Protein AF-0000000069370812 (afdb_homodimer)

Solvent-accessible surface area (backbone atoms only — not comparable to full-atom values): 19813 Å² total; per-residue (Å²): 123,64,62,81,39,80,67,45,50,62,90,50,52,68,53,47,52,48,52,46,48,51,20,46,75,29,72,32,73,58,60,66,40,64,74,45,66,86,50,57,58,71,59,48,51,51,53,49,44,54,49,68,69,33,83,85,53,54,67,44,46,44,49,15,50,50,52,36,48,36,50,45,28,32,19,46,34,42,51,48,49,56,53,47,51,53,51,48,51,54,44,51,51,49,36,51,53,37,50,52,51,34,50,52,45,51,51,52,41,52,52,49,50,54,49,44,54,51,48,52,51,50,41,52,51,50,49,51,52,32,53,52,35,51,50,50,34,54,54,43,53,51,51,34,54,52,46,55,53,57,50,65,74,45,59,64,49,69,74,74,72,72,53,80,71,68,63,62,70,72,59,72,79,67,76,77,77,74,77,75,128,121,64,63,83,39,81,66,44,49,62,89,49,50,68,54,46,52,50,52,44,48,52,20,45,75,30,74,33,73,58,61,67,39,63,75,44,65,86,51,58,60,70,59,47,50,51,53,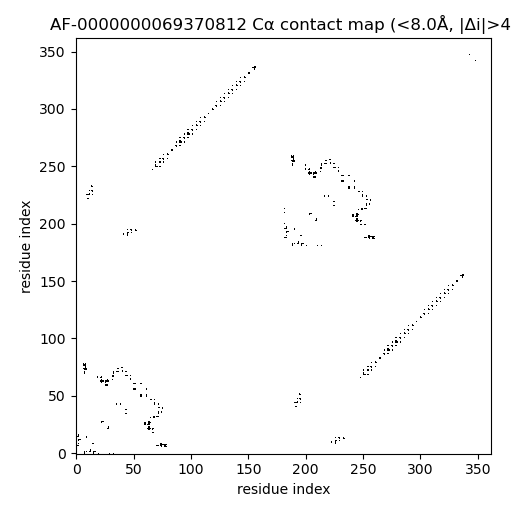48,43,54,49,67,69,35,83,84,53,53,66,45,46,44,48,14,50,49,53,35,47,35,50,45,28,32,20,47,35,41,50,48,50,55,53,48,52,53,50,50,51,53,44,52,50,50,36,51,53,37,50,52,50,35,50,52,46,50,51,51,41,51,54,52,49,52,50,46,54,53,49,52,51,50,42,51,52,50,51,51,51,31,53,52,34,50,50,52,34,54,53,42,53,51,51,35,55,50,47,56,52,57,50,65,74,43,57,65,50,70,75,71,74,71,55,83,71,66,67,62,72,71,61,74,78,69,76,77,85,66,66,88,124

Radius of gyration: 57.83 Å; Cα contacts (8 Å, |Δi|>4): 310; chains: 2; bounding box: 38×178×125 Å

Sequence (362 aa):
MNSGDPRSGFSHSEVVEFINEEVLSNGGGPDFYVAYSSKPWSLVEDRLRAILSDPRVPRTIKRACTWSALALSVRALSRQRVLHARRVRRLQEQVAQREAATWALAFELQRLLEEREEMLLQLGQTQDDLQKSLHEREVLRGQLLQAKRSAQFNPPSEEVDCGPRAQQQCATAWPQHAEEQMNSGDPRSGFSHSEVVEFINEEVLSNGGGPDFYVAYSSKPWSLVEDRLRAILSDPRVPRTIKRACTWSALALSVRALSRQRVLHARRVRRLQEQVAQREAATWALAFELQRLLEEREEMLLQLGQTQDDLQKSLHEREVLRGQLLQAKRSAQFNPPSEEVDCGPRAQQQCATAWPQHAEEQ

pLDDT: mean 86.88, std 20.98, range [22.64, 98.75]

Nearest PDB structures (foldseek):
  2efl-assembly1_A-2  TM=4.230E-01  e=9.831E+00  Homo sapiens
  2efl-assembly1_A-2  TM=4.228E-01  e=9.587E+00  Homo sapiens

InterPro domains:
  IPR028193 Testis-expressed protein 13 A-D, N-terminal [PF15186] (4-148)

Organism: Loxodonta africana (NCBI:txid9785)

Secondary structure (DSSP, 8-state):
--TT-GGG--S-HHHHHHHHHHHHHTT--SHHHHHHTTS-HHHHHHHHHHHHH-TTS-HHHHHHHHHHHHHHHHHHHHHHHHHHHHHHHHHHHHHHHHHHHHHHHHHHHHHHHHHHHHHHHHHHHHHHHHHHHHHHHHHHHHHHHHHHHHHHHS---------GGGGGS------------/--TT-GGG--S-HHHHHHHHHHHHHTT--SHHHHHTTTS-HHHHHHHHHHHHH-TTS-HHHHHHHHHHHHHHHHHHHHHHHHHHHHHHHHHHHHHHHHHHHHHHHHHHHHHHHHHHHHHHHHHHHHHH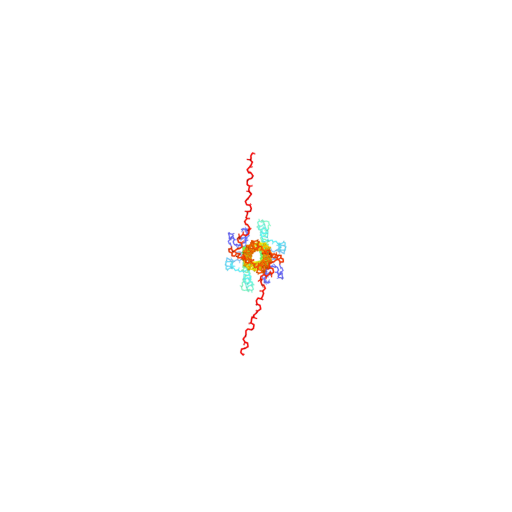HHHHHHHHHHHHHHHHHHHHHHHHHS---------GGGGGTT-----------

Foldseek 3Di:
DDLPDPLLLDPDSVVVVVLQVLLVVLVHDCVLLVVCLPPALVVLVVVLVVQVPDPVHDVSNNRNSVSSSVSSVSSNVSVVVVVVVVVVVVVVVVVVVVVVVVVVVVVVVVVVVVVVVVVVVVVVVVVVVVVVVVVVVVVVVVVVVVVVVVCVVCDPDPPPPPDPPVVPPVPPPPPPPPPDD/DDLPDPLLLDPDSVVVVVLQVLLVVLVHDCVLLVVCLPPALVVLVVVLVVQVPDPVHDVSNNRNSVSSSVSSVSSNVSVVVVVVVVVVVVVVVVVVVVVVVVVVVVVVVVVVVVVVVVVVVVVVVVVVVVVVVVVVVVVVVVVVVVVVVVQVVCPPPPPPPPDPPVVPPVPDPDPPPPDDD

Structure (mmCIF, N/CA/C/O backbone):
data_AF-0000000069370812-model_v1
#
loop_
_entity.id
_entity.type
_entity.pdbx_description
1 polymer 'Testis-expressed protein 13 A-D N-terminal domain-containing protein'
#
loop_
_atom_site.group_PDB
_atom_site.id
_atom_site.type_symbol
_atom_site.label_atom_id
_atom_site.label_alt_id
_atom_site.label_comp_id
_atom_site.label_asym_id
_atom_site.label_entity_id
_atom_site.label_seq_id
_atom_site.pdbx_PDB_ins_code
_atom_site.Cartn_x
_atom_site.Cartn_y
_atom_site.Cartn_z
_atom_site.occupancy
_atom_site.B_iso_or_equiv
_atom_site.auth_seq_id
_atom_site.auth_comp_id
_atom_site.auth_asym_id
_atom_site.auth_atom_id
_atom_site.pdbx_PDB_model_num
ATOM 1 N N . MET A 1 1 ? 14.43 -27.688 -16.297 1 90.12 1 MET A N 1
ATOM 2 C CA . MET A 1 1 ? 14.477 -26.781 -15.148 1 90.12 1 MET A CA 1
ATOM 3 C C . MET A 1 1 ? 15.656 -27.109 -14.242 1 90.12 1 MET A C 1
ATOM 5 O O . MET A 1 1 ? 16.031 -28.266 -14.102 1 90.12 1 MET A O 1
ATOM 9 N N . ASN A 1 2 ? 16.219 -26.094 -13.891 1 87.06 2 ASN A N 1
ATOM 10 C CA . ASN A 1 2 ? 17.266 -26.234 -12.883 1 87.06 2 ASN A CA 1
ATOM 11 C C . ASN A 1 2 ? 16.672 -26.266 -11.469 1 87.06 2 ASN A C 1
ATOM 13 O O . ASN A 1 2 ? 16.062 -25.281 -11.031 1 87.06 2 ASN A O 1
ATOM 17 N N . SER A 1 3 ? 16.875 -27.375 -10.797 1 85.06 3 SER A N 1
ATOM 18 C CA . SER A 1 3 ? 16.312 -27.547 -9.469 1 85.06 3 SER A CA 1
ATOM 19 C C . SER A 1 3 ? 16.906 -26.547 -8.477 1 85.06 3 SER A C 1
ATOM 21 O O . SER A 1 3 ? 16.281 -26.234 -7.461 1 85.06 3 SER A O 1
ATOM 23 N N . GLY A 1 4 ? 18.016 -26.016 -8.766 1 85.06 4 GLY A N 1
ATOM 24 C CA . GLY A 1 4 ? 18.672 -25.078 -7.855 1 85.06 4 GLY A CA 1
ATOM 25 C C . GLY A 1 4 ? 18.297 -23.641 -8.117 1 85.06 4 GLY A C 1
ATOM 26 O O . GLY A 1 4 ? 18.766 -22.734 -7.418 1 85.06 4 GLY A O 1
ATOM 27 N N . ASP A 1 5 ? 17.469 -23.391 -9.008 1 90.88 5 ASP A N 1
ATOM 28 C CA . ASP A 1 5 ? 17.078 -22.016 -9.328 1 90.88 5 ASP A CA 1
ATOM 29 C C . ASP A 1 5 ? 16.062 -21.484 -8.32 1 90.88 5 ASP A C 1
ATOM 31 O O . ASP A 1 5 ? 14.914 -21.953 -8.281 1 90.88 5 ASP A O 1
ATOM 35 N N . PRO A 1 6 ? 16.469 -20.578 -7.547 1 89.25 6 PRO A N 1
ATOM 36 C CA . PRO A 1 6 ? 15.539 -20.031 -6.547 1 89.25 6 PRO A CA 1
ATOM 37 C C . PRO A 1 6 ? 14.328 -19.359 -7.176 1 89.25 6 PRO A C 1
ATOM 39 O O . PRO A 1 6 ? 13.297 -19.188 -6.516 1 89.25 6 PRO A O 1
ATOM 42 N N . ARG A 1 7 ? 14.398 -19.031 -8.406 1 93.81 7 ARG A N 1
ATOM 43 C CA . ARG A 1 7 ? 13.32 -18.328 -9.086 1 93.81 7 ARG A CA 1
ATOM 44 C C . ARG A 1 7 ? 12.266 -19.297 -9.609 1 93.81 7 ARG A C 1
ATOM 46 O O . ARG A 1 7 ? 11.203 -18.891 -10.07 1 93.81 7 ARG A O 1
ATOM 53 N N . SER A 1 8 ? 12.516 -20.625 -9.578 1 94.81 8 SER A N 1
ATOM 54 C CA . SER A 1 8 ? 11.594 -21.609 -10.133 1 94.81 8 SER A CA 1
ATOM 55 C C . SER A 1 8 ? 10.289 -21.641 -9.344 1 94.81 8 SER A C 1
ATOM 57 O O . SER A 1 8 ? 9.234 -21.969 -9.891 1 94.81 8 SER A O 1
ATOM 59 N N . GLY A 1 9 ? 10.414 -21.359 -8.086 1 96.12 9 GLY A N 1
ATOM 60 C CA . GLY A 1 9 ? 9.242 -21.391 -7.227 1 96.12 9 GLY A CA 1
ATOM 61 C C . GLY A 1 9 ? 9.055 -22.703 -6.512 1 96.12 9 GLY A C 1
ATOM 62 O O . GLY A 1 9 ? 8.211 -22.828 -5.617 1 96.12 9 GLY A O 1
ATOM 63 N N . PHE A 1 10 ? 9.844 -23.641 -6.949 1 97.56 10 PHE A N 1
ATOM 64 C CA . PHE A 1 10 ? 9.781 -24.938 -6.309 1 97.56 10 PHE A CA 1
ATOM 65 C C . PHE A 1 10 ? 10.711 -25 -5.105 1 97.56 10 PHE A C 1
ATOM 67 O O . PHE A 1 10 ? 11.828 -24.469 -5.152 1 97.56 10 PHE A O 1
ATOM 74 N N . SER A 1 11 ? 10.266 -25.641 -4.062 1 96.31 11 SER A N 1
ATOM 75 C CA . SER A 1 11 ? 11.078 -25.812 -2.865 1 96.31 11 SER A CA 1
ATOM 76 C C . SER A 1 11 ? 11.734 -27.188 -2.836 1 96.31 11 SER A C 1
ATOM 78 O O . SER A 1 11 ? 12.758 -27.375 -2.17 1 96.31 11 SER A O 1
ATOM 80 N N . HIS A 1 12 ? 11.172 -28.094 -3.572 1 96.5 12 HIS A N 1
ATOM 81 C CA . HIS A 1 12 ? 11.633 -29.484 -3.51 1 96.5 12 HIS A CA 1
ATOM 82 C C . HIS A 1 12 ? 12.242 -29.922 -4.836 1 96.5 12 HIS A C 1
ATOM 84 O O . HIS A 1 12 ? 11.555 -29.953 -5.859 1 96.5 12 HIS A O 1
ATOM 90 N N . SER A 1 13 ? 13.438 -30.391 -4.711 1 95.56 13 SER A N 1
ATOM 91 C CA . SER A 1 13 ? 14.148 -30.797 -5.918 1 95.56 13 SER A CA 1
ATOM 92 C C . SER A 1 13 ? 13.523 -32.062 -6.531 1 95.56 13 SER A C 1
ATOM 94 O O . SER A 1 13 ? 13.547 -32.219 -7.75 1 95.56 13 SER A O 1
ATOM 96 N N . GLU A 1 14 ? 12.953 -32.875 -5.68 1 95.88 14 GLU A N 1
ATOM 97 C CA . GLU A 1 14 ? 12.328 -34.094 -6.152 1 95.88 14 GLU A CA 1
ATOM 98 C C . GLU A 1 14 ? 11.195 -33.781 -7.137 1 95.88 14 GLU A C 1
ATOM 100 O O . GLU A 1 14 ? 11.023 -34.5 -8.125 1 95.88 14 GLU A O 1
ATOM 105 N N . VAL A 1 15 ? 10.5 -32.75 -6.855 1 97.94 15 VAL A N 1
ATOM 106 C CA . VAL A 1 15 ? 9.383 -32.375 -7.715 1 97.94 15 VAL A CA 1
ATOM 107 C C . VAL A 1 15 ? 9.914 -31.906 -9.07 1 97.94 15 VAL A C 1
ATOM 109 O O . VAL A 1 15 ? 9.414 -32.312 -10.117 1 97.94 15 VAL A O 1
ATOM 112 N N . VAL A 1 16 ? 10.93 -31.125 -9.031 1 98 16 VAL A N 1
ATOM 113 C CA . VAL A 1 16 ? 11.539 -30.578 -10.242 1 98 16 VAL A CA 1
ATOM 114 C C . VAL A 1 16 ? 12.109 -31.719 -11.078 1 98 16 VAL A C 1
ATOM 116 O O . VAL A 1 16 ? 11.914 -31.766 -12.297 1 98 16 VAL A O 1
ATOM 119 N N . GLU A 1 17 ? 12.789 -32.625 -10.438 1 97.25 17 GLU A N 1
ATOM 120 C CA . GLU A 1 17 ? 13.383 -33.75 -11.125 1 97.25 17 GLU A CA 1
ATOM 121 C C . GLU A 1 17 ? 12.312 -34.625 -11.797 1 97.25 17 GLU A C 1
ATOM 123 O O . GLU A 1 17 ? 12.484 -35.031 -12.938 1 97.25 17 GLU A O 1
ATOM 128 N N . PHE A 1 18 ? 11.273 -34.812 -11.172 1 98.25 18 PHE A N 1
ATOM 129 C CA . PHE A 1 18 ? 10.188 -35.625 -11.727 1 98.25 18 PHE A CA 1
ATOM 130 C C . PHE A 1 18 ? 9.617 -34.969 -12.984 1 98.25 18 PHE A C 1
ATOM 132 O O . PHE A 1 18 ? 9.422 -35.625 -14 1 98.25 18 PHE A O 1
ATOM 139 N N . ILE A 1 19 ? 9.305 -33.656 -12.859 1 98.25 19 ILE A N 1
ATOM 140 C CA . ILE A 1 19 ? 8.75 -32.938 -13.984 1 98.25 19 ILE A CA 1
ATOM 141 C C . ILE A 1 19 ? 9.719 -32.969 -15.164 1 98.25 19 ILE A C 1
ATOM 143 O O . ILE A 1 19 ? 9.305 -33.219 -16.297 1 98.25 19 ILE A O 1
ATOM 147 N N . ASN A 1 20 ? 10.992 -32.812 -14.852 1 98.12 20 ASN A N 1
ATOM 148 C CA . ASN A 1 20 ? 12 -32.875 -15.906 1 98.12 20 ASN A CA 1
ATOM 149 C C . ASN A 1 20 ? 12.023 -34.25 -16.594 1 98.12 20 ASN A C 1
ATOM 151 O O . ASN A 1 20 ? 12.164 -34.312 -17.812 1 98.12 20 ASN A O 1
ATOM 155 N N . GLU A 1 21 ? 11.922 -35.219 -15.773 1 97.88 21 GLU A N 1
ATOM 156 C CA . GLU A 1 21 ? 11.891 -36.562 -16.312 1 97.88 21 GLU A CA 1
ATOM 157 C C . GLU A 1 21 ? 10.688 -36.75 -17.25 1 97.88 21 GLU A C 1
ATOM 159 O O . GLU A 1 21 ? 10.805 -37.375 -18.312 1 97.88 21 GLU A O 1
ATOM 164 N N . GLU A 1 22 ? 9.578 -36.25 -16.812 1 97.81 22 GLU A N 1
ATOM 165 C CA . GLU A 1 22 ? 8.367 -36.375 -17.609 1 97.81 22 GLU A CA 1
ATOM 166 C C . GLU A 1 22 ? 8.492 -35.625 -18.922 1 97.81 22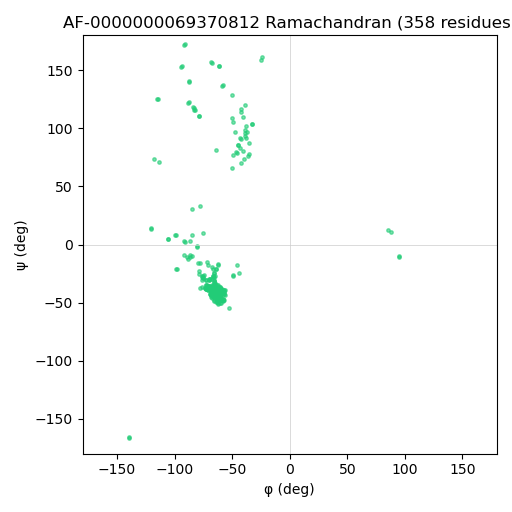 GLU A C 1
ATOM 168 O O . GLU A 1 22 ? 8.047 -36.094 -19.969 1 97.81 22 GLU A O 1
ATOM 173 N N . VAL A 1 23 ? 9.078 -34.469 -18.891 1 98.06 23 VAL A N 1
ATOM 174 C CA . VAL A 1 23 ? 9.305 -33.688 -20.094 1 98.06 23 VAL A CA 1
ATOM 175 C C . VAL A 1 23 ? 10.195 -34.469 -21.062 1 98.06 23 VAL A C 1
ATOM 177 O O . VAL A 1 23 ? 9.867 -34.625 -22.234 1 98.06 23 VAL A O 1
ATOM 180 N N . LEU A 1 24 ? 11.242 -35.031 -20.516 1 97.31 24 LEU A N 1
ATOM 181 C CA . LEU A 1 24 ? 12.211 -35.781 -21.344 1 97.31 24 LEU A CA 1
ATOM 182 C C . LEU A 1 24 ? 11.602 -37.062 -21.891 1 97.31 24 LEU A C 1
ATOM 184 O O . LEU A 1 24 ? 11.812 -37.375 -23.062 1 97.31 24 LEU A O 1
ATOM 188 N N . SER A 1 25 ? 10.836 -37.688 -21.078 1 96.81 25 SER A N 1
ATOM 189 C CA . SER A 1 25 ? 10.242 -38.969 -21.484 1 96.81 25 SER A CA 1
ATOM 190 C C . SER A 1 25 ? 9.227 -38.781 -22.609 1 96.81 25 SER A C 1
ATOM 192 O O . SER A 1 25 ? 8.891 -39.719 -23.312 1 96.81 25 SER A O 1
ATOM 194 N N . ASN A 1 26 ? 8.75 -37.562 -22.75 1 96.94 26 ASN A N 1
ATOM 195 C CA . ASN A 1 26 ? 7.793 -37.25 -23.797 1 96.94 26 ASN A CA 1
ATOM 196 C C . ASN A 1 26 ? 8.477 -36.594 -25 1 96.94 26 ASN A C 1
ATOM 198 O O . ASN A 1 26 ? 7.805 -36.031 -25.875 1 96.94 26 ASN A O 1
ATOM 202 N N . GLY A 1 27 ? 9.805 -36.562 -25 1 94.25 27 GLY A N 1
ATOM 203 C CA . GLY A 1 27 ? 10.562 -36.031 -26.125 1 94.25 27 GLY A CA 1
ATOM 204 C C . GLY A 1 27 ? 10.766 -34.531 -26.094 1 94.25 27 GLY A C 1
ATOM 205 O O . GLY A 1 27 ? 11.133 -33.938 -27.094 1 94.25 27 GLY A O 1
ATOM 206 N N . GLY A 1 28 ? 10.438 -34.031 -24.906 1 94.06 28 GLY A N 1
ATOM 207 C CA . GLY A 1 28 ? 10.633 -32.594 -24.781 1 94.06 28 GLY A CA 1
ATOM 208 C C . GLY A 1 28 ? 11.992 -32.219 -24.234 1 94.06 28 GLY A C 1
ATOM 209 O O . GLY A 1 28 ? 12.805 -33.094 -23.922 1 94.06 28 GLY A O 1
ATOM 210 N N . GLY A 1 29 ? 12.289 -30.844 -24.266 1 92.81 29 GLY A N 1
ATOM 211 C CA . GLY A 1 29 ? 13.492 -30.25 -23.719 1 92.81 29 GLY A CA 1
ATOM 212 C C . GLY A 1 29 ? 13.242 -28.938 -23 1 92.81 29 GLY A C 1
ATOM 213 O O . GLY A 1 29 ? 12.102 -28.625 -22.656 1 92.81 29 GLY A O 1
ATOM 214 N N . PRO A 1 30 ? 14.359 -28.297 -22.797 1 93.06 30 PRO A N 1
ATOM 215 C CA . PRO A 1 30 ? 14.242 -27.062 -22 1 93.06 30 PRO A CA 1
ATOM 216 C C . PRO A 1 30 ? 13.758 -25.875 -22.812 1 93.06 30 PRO A C 1
ATOM 218 O O . PRO A 1 30 ? 13.453 -24.828 -22.25 1 93.06 30 PRO A O 1
ATOM 221 N N . ASP A 1 31 ? 13.547 -26.047 -24.031 1 94.12 31 ASP A N 1
ATOM 222 C CA . ASP A 1 31 ? 13.344 -24.938 -24.953 1 94.12 31 ASP A CA 1
ATOM 223 C C . ASP A 1 31 ? 12.094 -24.125 -24.578 1 94.12 31 ASP A C 1
ATOM 225 O O . ASP A 1 31 ? 12.148 -22.906 -24.469 1 94.12 31 ASP A O 1
ATOM 229 N N . PHE A 1 32 ? 10.977 -24.797 -24.391 1 97.31 32 PHE A N 1
ATOM 230 C CA . PHE A 1 32 ? 9.727 -24.109 -24.062 1 97.31 32 PHE A CA 1
ATOM 231 C C . PHE A 1 32 ? 9.844 -23.359 -22.75 1 97.31 32 PHE A C 1
ATOM 233 O O . PHE A 1 32 ? 9.492 -22.188 -22.672 1 97.31 32 PHE A O 1
ATOM 240 N N . TYR A 1 33 ? 10.352 -24 -21.812 1 97.62 33 TYR A N 1
ATOM 241 C CA . TYR A 1 33 ? 10.492 -23.422 -20.484 1 97.62 33 TYR A CA 1
ATOM 242 C C . TYR A 1 33 ? 11.398 -22.203 -20.516 1 97.62 33 TYR A C 1
ATOM 244 O O . TYR A 1 33 ? 11.055 -21.156 -19.953 1 97.62 33 TYR A O 1
ATOM 252 N N . VAL A 1 34 ? 12.508 -22.344 -21.172 1 96.69 34 VAL A N 1
ATOM 253 C CA . VAL A 1 34 ? 13.484 -21.266 -21.219 1 96.69 34 VAL A CA 1
ATOM 254 C C . VAL A 1 34 ? 12.914 -20.078 -22 1 96.69 34 VAL A C 1
ATOM 256 O O . VAL A 1 34 ? 13.047 -18.938 -21.578 1 96.69 34 VAL A O 1
ATOM 259 N N . ALA A 1 35 ? 12.258 -20.312 -22.984 1 97.06 35 ALA A N 1
ATOM 260 C CA . ALA A 1 35 ? 11.734 -19.281 -23.875 1 97.06 35 ALA A CA 1
ATOM 261 C C . ALA A 1 35 ? 10.695 -18.422 -23.156 1 97.06 35 ALA A C 1
ATOM 263 O O . ALA A 1 35 ? 10.57 -17.219 -23.422 1 97.06 35 ALA A O 1
ATOM 264 N N . TYR A 1 36 ? 10.016 -19.016 -22.156 1 97.81 36 TYR A N 1
ATOM 265 C CA . TYR A 1 36 ? 8.867 -18.297 -21.594 1 97.81 36 TYR A CA 1
ATOM 266 C C . TYR A 1 36 ? 9.062 -18.031 -20.109 1 97.81 36 TYR A C 1
ATOM 268 O O . TYR A 1 36 ? 8.125 -17.641 -19.406 1 97.81 36 TYR A O 1
ATOM 276 N N . SER A 1 37 ? 10.227 -18.188 -19.672 1 96.75 37 SER A N 1
ATOM 277 C CA . SER A 1 37 ? 10.516 -18.109 -18.25 1 96.75 37 SER A CA 1
ATOM 278 C C . SER A 1 37 ? 10.281 -16.688 -17.719 1 96.75 37 SER A C 1
ATOM 280 O O . SER A 1 37 ? 9.984 -16.5 -16.531 1 96.75 37 SER A O 1
ATOM 282 N N . SER A 1 38 ? 10.367 -15.734 -18.594 1 94.81 38 SER A N 1
ATOM 283 C CA . SER A 1 38 ? 10.227 -14.352 -18.141 1 94.81 38 SER A CA 1
ATOM 284 C C . SER A 1 38 ? 8.875 -13.773 -18.547 1 94.81 38 SER A C 1
ATOM 286 O O . SER A 1 38 ? 8.586 -12.602 -18.297 1 94.81 38 SER A O 1
ATOM 288 N N . LYS A 1 39 ? 8.07 -14.617 -19.125 1 96.75 39 LYS A N 1
ATOM 289 C CA . LYS A 1 39 ? 6.789 -14.141 -19.641 1 96.75 39 LYS A CA 1
ATOM 290 C C . LYS A 1 39 ? 5.684 -14.336 -18.594 1 96.75 39 LYS A C 1
ATOM 292 O O . LYS A 1 39 ? 5.781 -15.195 -17.734 1 96.75 39 LYS A O 1
ATOM 297 N N . PRO A 1 40 ? 4.645 -13.438 -18.734 1 96.25 40 PRO A N 1
ATOM 298 C CA . PRO A 1 40 ? 3.488 -13.656 -17.859 1 96.25 40 PRO A CA 1
ATOM 299 C C . PRO A 1 40 ? 2.717 -14.93 -18.203 1 96.25 40 PRO A C 1
ATOM 301 O O . PRO A 1 40 ? 2.787 -15.406 -19.328 1 96.25 40 PRO A O 1
ATOM 304 N N . TRP A 1 41 ? 2.01 -15.422 -17.25 1 97.5 41 TRP A N 1
ATOM 305 C CA . TRP A 1 41 ? 1.281 -16.688 -17.391 1 97.5 41 TRP A CA 1
ATOM 306 C C . TRP A 1 41 ? 0.302 -16.625 -18.547 1 97.5 41 TRP A C 1
ATOM 308 O O . TRP A 1 41 ? 0.129 -17.594 -19.281 1 97.5 41 TRP A O 1
ATOM 318 N N . SER A 1 42 ? -0.332 -15.492 -18.703 1 96.69 42 SER A N 1
ATOM 319 C CA . SER A 1 42 ? -1.317 -15.375 -19.766 1 96.69 42 SER A CA 1
ATOM 320 C C . SER A 1 42 ? -0.696 -15.68 -21.125 1 96.69 42 SER A C 1
ATOM 322 O O . SER A 1 42 ? -1.301 -16.375 -21.953 1 96.69 42 SER A O 1
ATOM 324 N N . LEU A 1 43 ? 0.459 -15.234 -21.312 1 98.12 43 LEU A N 1
ATOM 325 C CA . LEU A 1 43 ? 1.152 -15.477 -22.578 1 98.12 43 LEU A CA 1
ATOM 326 C C . LEU A 1 43 ? 1.584 -16.938 -22.688 1 98.12 43 LEU A C 1
ATOM 328 O O . LEU A 1 43 ? 1.512 -17.531 -23.766 1 98.12 43 LEU A O 1
ATOM 332 N N . VAL A 1 44 ? 2.018 -17.516 -21.625 1 98.62 44 VAL A N 1
ATOM 333 C CA . VAL A 1 44 ? 2.404 -18.922 -21.594 1 98.62 44 VAL A CA 1
ATOM 334 C C . VAL A 1 44 ? 1.204 -19.797 -21.938 1 98.62 44 VAL A C 1
ATOM 336 O O . VAL A 1 44 ? 1.312 -20.703 -22.766 1 98.62 44 VAL A O 1
ATOM 339 N N . GLU A 1 45 ? 0.094 -19.484 -21.328 1 98.69 45 GLU A N 1
ATOM 340 C CA . GLU A 1 45 ? -1.109 -20.281 -21.562 1 98.69 45 GLU A CA 1
ATOM 341 C C . GLU A 1 45 ? -1.565 -20.156 -23.016 1 98.69 45 GLU A C 1
ATOM 343 O O . GLU A 1 45 ? -1.985 -21.141 -23.641 1 98.69 45 GLU A O 1
ATOM 348 N N . ASP A 1 46 ? -1.482 -18.922 -23.562 1 98.38 46 ASP A N 1
ATOM 349 C CA . ASP A 1 46 ? -1.845 -18.703 -24.969 1 98.38 46 ASP A CA 1
ATOM 350 C C . ASP A 1 46 ? -1.006 -19.562 -25.891 1 98.38 46 ASP A C 1
ATOM 352 O O . ASP A 1 46 ? -1.536 -20.172 -26.828 1 98.38 46 ASP A O 1
ATOM 356 N N . ARG A 1 47 ? 0.229 -19.547 -25.641 1 98.31 47 ARG A N 1
ATOM 357 C CA . ARG A 1 47 ? 1.134 -20.344 -26.453 1 98.31 47 ARG A CA 1
ATOM 358 C C . ARG A 1 47 ? 0.829 -21.828 -26.312 1 98.31 47 ARG A C 1
ATOM 360 O O . ARG A 1 47 ? 0.843 -22.562 -27.312 1 98.31 47 ARG A O 1
ATOM 367 N N . LEU A 1 48 ? 0.582 -22.25 -25.109 1 98.69 48 LEU A N 1
ATOM 368 C CA . LEU A 1 48 ? 0.225 -23.641 -24.891 1 98.69 48 LEU A CA 1
ATOM 369 C C . LEU A 1 48 ? -1.045 -24 -25.656 1 98.69 48 LEU A C 1
ATOM 371 O O . LEU A 1 48 ? -1.11 -25.062 -26.281 1 98.69 48 LEU A O 1
ATOM 375 N N . ARG A 1 49 ? -2.008 -23.125 -25.547 1 98.44 49 ARG A N 1
ATOM 376 C CA . ARG A 1 49 ? -3.25 -23.359 -26.266 1 98.44 49 ARG A CA 1
ATOM 377 C C . ARG A 1 49 ? -2.986 -23.531 -27.766 1 98.44 49 ARG A C 1
ATOM 379 O O . ARG A 1 49 ? -3.57 -24.406 -28.406 1 98.44 49 ARG A O 1
ATOM 386 N N . ALA A 1 50 ? -2.141 -22.703 -28.297 1 98.38 50 ALA A N 1
ATOM 387 C CA . ALA A 1 50 ? -1.794 -22.797 -29.703 1 98.38 50 ALA A CA 1
ATOM 388 C C . ALA A 1 50 ? -1.176 -24.156 -30.031 1 98.38 50 ALA A C 1
ATOM 390 O O . ALA A 1 50 ? -1.474 -24.75 -31.078 1 98.38 50 ALA A O 1
ATOM 391 N N . ILE A 1 51 ? -0.364 -24.641 -29.188 1 98.44 51 ILE A N 1
ATOM 392 C CA . ILE A 1 51 ? 0.292 -25.938 -29.391 1 98.44 51 ILE A CA 1
ATOM 393 C C . ILE A 1 51 ? -0.739 -27.062 -29.297 1 98.44 51 ILE A C 1
ATOM 395 O O . ILE A 1 51 ? -0.761 -27.953 -30.141 1 98.44 51 ILE A O 1
ATOM 399 N N . LEU A 1 52 ? -1.575 -27.016 -28.328 1 98.38 52 LEU A N 1
ATOM 400 C CA . LEU A 1 52 ? -2.562 -28.062 -28.094 1 98.38 52 LEU A CA 1
ATOM 401 C C . LEU A 1 52 ? -3.576 -28.125 -29.234 1 98.38 52 LEU A C 1
ATOM 403 O O . LEU A 1 52 ? -4.113 -29.203 -29.531 1 98.38 52 LEU A O 1
ATOM 407 N N . SER A 1 53 ? -3.834 -26.984 -29.859 1 97.31 53 SER A N 1
ATOM 408 C CA . SER A 1 53 ? -4.848 -26.906 -30.906 1 97.31 53 SER A CA 1
ATOM 409 C C . SER A 1 53 ? -4.27 -27.266 -32.25 1 97.31 53 SER A C 1
ATOM 411 O O . SER A 1 53 ? -5.008 -27.438 -33.219 1 97.31 53 SER A O 1
ATOM 413 N N . ASP A 1 54 ? -2.984 -27.375 -32.344 1 97.12 54 ASP A N 1
ATOM 414 C CA . ASP A 1 54 ? -2.33 -27.703 -33.625 1 97.12 54 ASP A CA 1
ATOM 415 C C . ASP A 1 54 ? -2.326 -29.203 -33.875 1 97.12 54 ASP A C 1
ATOM 417 O O . ASP A 1 54 ? -1.667 -29.953 -33.125 1 97.12 54 ASP A O 1
ATOM 421 N N . PRO A 1 55 ? -2.949 -29.688 -34.844 1 95.44 55 PRO A N 1
ATOM 422 C CA . PRO A 1 55 ? -3.041 -31.125 -35.094 1 95.44 55 PRO A CA 1
ATOM 423 C C . PRO A 1 55 ? -1.723 -31.734 -35.562 1 95.44 55 PRO A C 1
ATOM 425 O O . PRO A 1 55 ? -1.557 -32.938 -35.562 1 95.44 55 PRO A O 1
ATOM 428 N N . ARG A 1 56 ? -0.841 -30.969 -36 1 97 56 ARG A N 1
ATOM 429 C CA . ARG A 1 56 ? 0.437 -31.453 -36.5 1 97 56 ARG A CA 1
ATOM 430 C C . ARG A 1 56 ? 1.383 -31.797 -35.344 1 97 56 ARG A C 1
ATOM 432 O O . ARG A 1 56 ? 2.373 -32.5 -35.562 1 97 56 ARG A O 1
ATOM 439 N N . VAL A 1 57 ? 1.085 -31.344 -34.156 1 97.12 57 VAL A N 1
ATOM 440 C CA . VA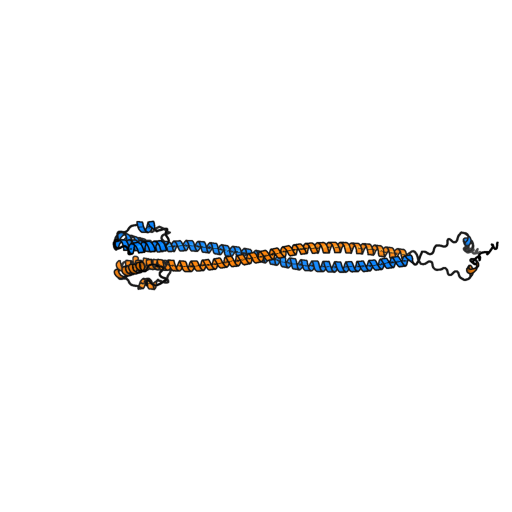L A 1 57 ? 1.943 -31.578 -33 1 97.12 57 VAL A CA 1
ATOM 441 C C . VAL A 1 57 ? 1.569 -32.906 -32.344 1 97.12 57 VAL A C 1
ATOM 443 O O . VAL A 1 57 ? 0.419 -33.094 -31.953 1 97.12 57 VAL A O 1
ATOM 446 N N . PRO A 1 58 ? 2.533 -33.688 -32.281 1 97.31 58 PRO A N 1
ATOM 447 C CA . PRO A 1 58 ? 2.262 -34.969 -31.625 1 97.31 58 PRO A CA 1
ATOM 448 C C . PRO A 1 58 ? 1.843 -34.812 -30.156 1 97.31 58 PRO A C 1
ATOM 450 O O . PRO A 1 58 ? 2.252 -33.875 -29.5 1 97.31 58 PRO A O 1
ATOM 453 N N . ARG A 1 59 ? 1.099 -35.75 -29.625 1 96.25 59 ARG A N 1
ATOM 454 C CA . ARG A 1 59 ? 0.574 -35.688 -28.266 1 96.25 59 ARG A CA 1
ATOM 455 C C . ARG A 1 59 ? 1.706 -35.688 -27.234 1 96.25 59 ARG A C 1
ATOM 457 O O . ARG A 1 59 ? 1.597 -35.031 -26.188 1 96.25 59 ARG A O 1
ATOM 464 N N . THR A 1 60 ? 2.779 -36.438 -27.578 1 96.94 60 THR A N 1
ATOM 465 C CA . THR A 1 60 ? 3.916 -36.469 -26.656 1 96.94 60 THR A CA 1
ATOM 466 C C . THR A 1 60 ? 4.516 -35.094 -26.469 1 96.94 60 THR A C 1
ATOM 468 O O . THR A 1 60 ? 4.844 -34.688 -25.359 1 96.94 60 THR A O 1
ATOM 471 N N . ILE A 1 61 ? 4.566 -34.375 -27.5 1 97.31 61 ILE A N 1
ATOM 472 C CA . ILE A 1 61 ? 5.113 -33.031 -27.438 1 97.31 61 ILE A CA 1
ATOM 473 C C . ILE A 1 61 ? 4.129 -32.094 -26.734 1 97.31 61 ILE A C 1
ATOM 475 O O . ILE A 1 61 ? 4.535 -31.219 -25.969 1 97.31 61 ILE A O 1
ATOM 479 N N . LYS A 1 62 ? 2.84 -32.312 -26.984 1 98.06 62 LYS A N 1
ATOM 480 C CA . LYS A 1 62 ? 1.82 -31.562 -26.25 1 98.06 62 LYS A CA 1
ATOM 481 C C . LYS A 1 62 ? 1.947 -31.781 -24.75 1 98.06 62 LYS A C 1
ATOM 483 O O . LYS A 1 62 ? 1.857 -30.828 -23.969 1 98.06 62 LYS A O 1
ATOM 488 N N . ARG A 1 63 ? 2.252 -32.969 -24.391 1 98.25 63 ARG A N 1
ATOM 489 C CA . ARG A 1 63 ? 2.457 -33.312 -22.984 1 98.25 63 ARG A CA 1
ATOM 490 C C . ARG A 1 63 ? 3.682 -32.594 -22.438 1 98.25 63 ARG A C 1
ATOM 492 O O . ARG A 1 63 ? 3.604 -31.938 -21.391 1 98.25 63 ARG A O 1
ATOM 499 N N . ALA A 1 64 ? 4.738 -32.688 -23.188 1 98.25 64 ALA A N 1
ATOM 500 C CA . ALA A 1 64 ? 5.988 -32.062 -22.734 1 98.25 64 ALA A CA 1
ATOM 501 C C . ALA A 1 64 ? 5.828 -30.578 -22.547 1 98.25 64 ALA A C 1
ATOM 503 O O . ALA A 1 64 ? 6.246 -30.016 -21.531 1 98.25 64 ALA A O 1
ATOM 504 N N . CYS A 1 65 ? 5.172 -29.938 -23.453 1 98.5 65 CYS A N 1
ATOM 505 C CA . CYS A 1 65 ? 4.969 -28.5 -23.375 1 98.5 65 CYS A CA 1
ATOM 506 C C . CYS A 1 65 ? 4.039 -28.125 -22.219 1 98.5 65 CYS A C 1
ATOM 508 O O . CYS A 1 65 ? 4.227 -27.109 -21.578 1 98.5 65 CYS A O 1
ATOM 510 N N . THR A 1 66 ? 3.047 -28.953 -21.984 1 98.75 66 THR A N 1
ATOM 511 C CA . THR A 1 66 ? 2.119 -28.672 -20.891 1 98.75 66 THR A CA 1
ATOM 512 C C . THR A 1 66 ? 2.824 -28.797 -19.547 1 98.75 66 THR A C 1
ATOM 514 O O . THR A 1 66 ? 2.607 -27.969 -18.656 1 98.75 66 THR A O 1
ATOM 517 N N . TRP A 1 67 ? 3.703 -29.797 -19.438 1 98.56 67 TRP A N 1
ATOM 518 C CA . TRP A 1 67 ? 4.516 -29.906 -18.219 1 98.56 67 TRP A CA 1
ATOM 519 C C . TRP A 1 67 ? 5.328 -28.625 -18 1 98.56 67 TRP A C 1
ATOM 521 O O . TRP A 1 67 ? 5.309 -28.062 -16.906 1 98.56 67 TRP A O 1
ATOM 531 N N . SER A 1 68 ? 5.973 -28.172 -19.016 1 98.5 68 SER A N 1
ATOM 532 C CA . SER A 1 68 ? 6.805 -26.984 -18.922 1 98.5 68 SER A CA 1
ATOM 533 C C . SER A 1 68 ? 5.969 -25.734 -18.625 1 98.5 68 SER A C 1
ATOM 535 O O . SER A 1 68 ? 6.352 -24.922 -17.781 1 98.5 68 SER A O 1
ATOM 537 N N . ALA A 1 69 ? 4.852 -25.641 -19.234 1 98.75 69 ALA A N 1
ATOM 538 C CA . ALA A 1 69 ? 3.977 -24.5 -19.031 1 98.75 69 ALA A CA 1
ATOM 539 C C . ALA A 1 69 ? 3.492 -24.438 -17.578 1 98.75 69 ALA A C 1
ATOM 541 O O . ALA A 1 69 ? 3.535 -23.375 -16.953 1 98.75 69 ALA A O 1
ATOM 542 N N . LEU A 1 70 ? 3.062 -25.547 -17.141 1 98.75 70 LEU A N 1
ATOM 543 C CA . LEU A 1 70 ? 2.545 -25.578 -15.781 1 98.75 70 LEU A CA 1
ATOM 544 C C . LEU A 1 70 ? 3.652 -25.281 -14.773 1 98.75 70 LEU A C 1
ATOM 546 O O . LEU A 1 70 ? 3.416 -24.641 -13.75 1 98.75 70 LEU A O 1
ATOM 550 N N . ALA A 1 71 ? 4.82 -25.781 -15.062 1 98.38 71 ALA A N 1
ATOM 551 C CA . ALA A 1 71 ? 5.961 -25.438 -14.219 1 98.38 71 ALA A CA 1
ATOM 552 C C . ALA A 1 71 ? 6.211 -23.938 -14.219 1 98.38 71 ALA A C 1
ATOM 554 O O . ALA A 1 71 ? 6.57 -23.359 -13.188 1 98.38 71 ALA A O 1
ATOM 555 N N . LEU A 1 72 ? 6.027 -23.297 -15.305 1 98.5 72 LEU A N 1
ATOM 556 C CA . LEU A 1 72 ? 6.227 -21.859 -15.43 1 98.5 72 LEU A CA 1
ATOM 557 C C . LEU A 1 72 ? 5.207 -21.094 -14.602 1 98.5 72 LEU A C 1
ATOM 559 O O . LEU A 1 72 ? 5.473 -19.969 -14.164 1 98.5 72 LEU A O 1
ATOM 563 N N . SER A 1 73 ? 4.027 -21.719 -14.383 1 98.44 73 SER A N 1
ATOM 564 C CA . SER A 1 73 ? 3.045 -21.062 -13.523 1 98.44 73 SER A CA 1
ATOM 565 C C . SER A 1 73 ? 3.549 -20.953 -12.094 1 98.44 73 SER A C 1
ATOM 567 O O . SER A 1 73 ? 3.268 -19.969 -11.398 1 98.44 73 SER A O 1
ATOM 569 N N . VAL A 1 74 ? 4.324 -21.969 -11.695 1 98.31 74 VAL A N 1
ATOM 570 C CA . VAL A 1 74 ? 4.914 -21.938 -10.359 1 98.31 74 VAL A CA 1
ATOM 571 C C . VAL A 1 74 ? 5.957 -20.828 -10.281 1 98.31 74 VAL A C 1
ATOM 573 O O . VAL A 1 74 ? 6.02 -20.094 -9.289 1 98.31 74 VAL A O 1
ATOM 576 N N . ARG A 1 75 ? 6.68 -20.688 -11.289 1 97.75 75 ARG A N 1
ATOM 577 C CA . ARG A 1 75 ? 7.656 -19.609 -11.359 1 97.75 75 ARG A CA 1
ATOM 578 C C . ARG A 1 75 ? 6.969 -18.25 -11.32 1 97.75 75 ARG A C 1
ATOM 580 O O . ARG A 1 75 ? 7.414 -17.344 -10.617 1 97.75 75 ARG A O 1
ATOM 587 N N . ALA A 1 76 ? 5.902 -18.156 -12.055 1 97.88 76 ALA A N 1
ATOM 588 C CA . ALA A 1 76 ? 5.141 -16.906 -12.078 1 97.88 76 ALA A CA 1
ATOM 589 C C . ALA A 1 76 ? 4.566 -16.594 -10.703 1 97.88 76 ALA A C 1
ATOM 591 O O . ALA A 1 76 ? 4.539 -15.422 -10.289 1 97.88 76 ALA A O 1
ATOM 592 N N . LEU A 1 77 ? 4.125 -17.578 -10.094 1 97.69 77 LEU A N 1
ATOM 593 C CA . LEU A 1 77 ? 3.588 -17.438 -8.742 1 97.69 77 LEU A CA 1
ATOM 594 C C . LEU A 1 77 ? 4.637 -16.844 -7.801 1 97.69 77 LEU A C 1
ATOM 596 O O . LEU A 1 77 ? 4.355 -15.914 -7.051 1 97.69 77 LEU A O 1
ATOM 600 N N . SER A 1 78 ? 5.777 -17.375 -7.844 1 96.56 78 SER A N 1
ATOM 601 C CA . SER A 1 78 ? 6.879 -16.906 -7.016 1 96.56 78 SER A CA 1
ATOM 602 C C . SER A 1 78 ? 7.266 -15.469 -7.367 1 96.56 78 SER A C 1
ATOM 604 O O . SER A 1 78 ? 7.449 -14.633 -6.477 1 96.56 78 SER A O 1
ATOM 606 N N . ARG A 1 79 ? 7.348 -15.227 -8.531 1 96.25 79 ARG A N 1
ATOM 607 C CA . ARG A 1 79 ? 7.691 -13.883 -8.992 1 96.25 79 ARG A CA 1
ATOM 608 C C . ARG A 1 79 ? 6.656 -12.859 -8.539 1 96.25 79 ARG A C 1
ATOM 610 O O . ARG A 1 79 ? 7.008 -11.781 -8.07 1 96.25 79 ARG A O 1
ATOM 617 N N . GLN A 1 80 ? 5.465 -13.219 -8.672 1 95.38 80 GLN A N 1
ATOM 618 C CA . GLN A 1 80 ? 4.379 -12.336 -8.258 1 95.38 80 GLN A CA 1
ATOM 619 C C . GLN A 1 80 ? 4.426 -12.078 -6.758 1 95.38 80 GLN A C 1
ATOM 621 O O . GLN A 1 80 ? 4.191 -10.953 -6.309 1 95.38 80 GLN A O 1
ATOM 626 N N . ARG A 1 81 ? 4.715 -13.047 -6.09 1 94.69 81 ARG A N 1
ATOM 627 C CA . ARG A 1 81 ? 4.797 -12.906 -4.641 1 94.69 81 ARG A CA 1
ATOM 628 C C . ARG A 1 81 ? 5.863 -11.891 -4.246 1 94.69 81 ARG A C 1
ATOM 630 O O . ARG A 1 81 ? 5.609 -11.008 -3.422 1 94.69 81 ARG A O 1
ATOM 637 N N . VAL A 1 82 ? 6.996 -11.992 -4.793 1 94.94 82 VAL A N 1
ATOM 638 C CA . VAL A 1 82 ? 8.109 -11.102 -4.484 1 94.94 82 VAL A CA 1
ATOM 639 C C . VAL A 1 82 ? 7.758 -9.672 -4.883 1 94.94 82 VAL A C 1
ATOM 641 O O . VAL A 1 82 ? 7.949 -8.742 -4.102 1 94.94 82 VAL A O 1
ATOM 644 N N . LEU A 1 83 ? 7.199 -9.547 -6.023 1 94.31 83 LEU A N 1
ATOM 645 C CA . LEU A 1 83 ? 6.832 -8.227 -6.535 1 94.31 83 LEU A CA 1
ATOM 646 C C . LEU A 1 83 ? 5.754 -7.59 -5.664 1 94.31 83 LEU A C 1
ATOM 648 O O . LEU A 1 83 ? 5.84 -6.406 -5.332 1 94.31 83 LEU A O 1
ATOM 652 N N . HIS A 1 84 ? 4.828 -8.375 -5.297 1 95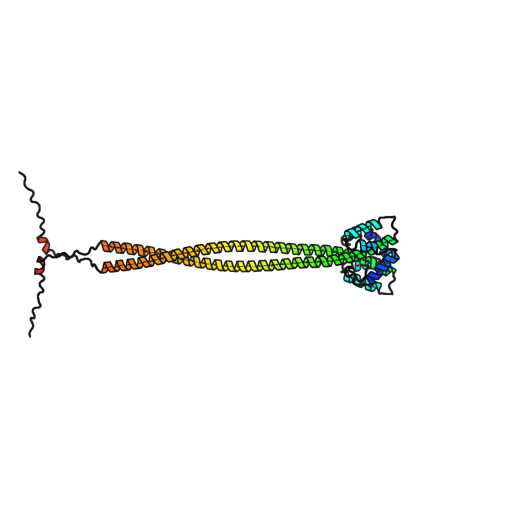.88 84 HIS A N 1
ATOM 653 C CA . HIS A 1 84 ? 3.73 -7.887 -4.473 1 95.88 84 HIS A CA 1
ATOM 654 C C . HIS A 1 84 ? 4.219 -7.5 -3.08 1 95.88 84 HIS A C 1
ATOM 656 O O . HIS A 1 84 ? 3.805 -6.477 -2.535 1 95.88 84 HIS A O 1
ATOM 662 N N . ALA A 1 85 ? 5.051 -8.266 -2.566 1 96.12 85 ALA A N 1
ATOM 663 C CA . ALA A 1 85 ? 5.594 -7.953 -1.247 1 96.12 85 ALA A CA 1
ATOM 664 C C . ALA A 1 85 ? 6.332 -6.617 -1.259 1 96.12 85 ALA A C 1
ATOM 666 O O . ALA A 1 85 ? 6.18 -5.809 -0.339 1 96.12 85 ALA A O 1
ATOM 667 N N . ARG A 1 86 ? 7.066 -6.332 -2.213 1 96.81 86 ARG A N 1
ATOM 668 C CA . ARG A 1 86 ? 7.809 -5.086 -2.35 1 96.81 86 ARG A CA 1
ATOM 669 C C . ARG A 1 86 ? 6.859 -3.898 -2.492 1 96.81 86 ARG A C 1
ATOM 671 O O . ARG A 1 86 ? 7.059 -2.859 -1.858 1 96.81 86 ARG A O 1
ATOM 678 N N . ARG A 1 87 ? 5.914 -4.145 -3.289 1 97.19 87 ARG A N 1
ATOM 679 C CA . ARG A 1 87 ? 4.949 -3.076 -3.529 1 97.19 87 ARG A CA 1
ATOM 680 C C . ARG A 1 87 ? 4.18 -2.736 -2.258 1 97.19 87 ARG A C 1
ATOM 682 O O . ARG A 1 87 ? 4.012 -1.561 -1.924 1 97.19 87 ARG A O 1
ATOM 689 N N . VAL A 1 88 ? 3.785 -3.652 -1.602 1 97.44 88 VAL A N 1
ATOM 690 C CA . VAL A 1 88 ? 3.045 -3.461 -0.359 1 97.44 88 VAL A CA 1
ATOM 691 C C . VAL A 1 88 ? 3.936 -2.771 0.673 1 97.44 88 VAL A C 1
ATOM 693 O O . VAL A 1 88 ? 3.504 -1.832 1.345 1 97.44 88 VAL A O 1
ATOM 696 N N . ARG A 1 89 ? 5.117 -3.15 0.749 1 97.62 89 ARG A N 1
ATOM 697 C CA . ARG A 1 89 ? 6.051 -2.541 1.69 1 97.62 89 ARG A CA 1
ATOM 698 C C . ARG A 1 89 ? 6.242 -1.058 1.39 1 97.62 89 ARG A C 1
ATOM 700 O O . ARG A 1 89 ? 6.18 -0.223 2.295 1 97.62 89 ARG A O 1
ATOM 707 N N . ARG A 1 90 ? 6.363 -0.776 0.203 1 97.81 90 ARG A N 1
ATOM 708 C CA . ARG A 1 90 ? 6.555 0.609 -0.217 1 97.81 90 ARG A CA 1
ATOM 709 C C . ARG A 1 90 ? 5.332 1.456 0.124 1 97.81 90 ARG A C 1
ATOM 711 O O . ARG A 1 90 ? 5.465 2.568 0.638 1 97.81 90 ARG A O 1
ATOM 718 N N . LEU A 1 91 ? 4.203 0.903 -0.133 1 98 91 LEU A N 1
ATOM 719 C CA . LEU A 1 91 ? 2.965 1.627 0.137 1 98 91 LEU A CA 1
ATOM 720 C C . LEU A 1 91 ? 2.752 1.798 1.638 1 98 91 LEU A C 1
ATOM 722 O O . LEU A 1 91 ? 2.305 2.855 2.09 1 98 91 LEU A O 1
ATOM 726 N N . GLN A 1 92 ? 3.08 0.832 2.332 1 97.81 92 GLN A N 1
ATOM 727 C CA . GLN A 1 92 ? 2.979 0.925 3.785 1 97.81 92 GLN A CA 1
ATOM 728 C C . GLN A 1 92 ? 3.928 1.987 4.336 1 97.81 92 GLN A C 1
ATOM 730 O O . GLN A 1 92 ? 3.57 2.729 5.254 1 97.81 92 GLN A O 1
ATOM 735 N N . GLU A 1 93 ? 5.066 2.102 3.85 1 97.88 93 GLU A N 1
ATOM 736 C CA . GLU A 1 93 ? 6.016 3.143 4.23 1 97.88 93 GLU A CA 1
ATOM 737 C C . GLU A 1 93 ? 5.473 4.531 3.908 1 97.88 93 GLU A C 1
ATOM 739 O O . GLU A 1 93 ? 5.621 5.461 4.703 1 97.88 93 GLU A O 1
ATOM 744 N N . GLN A 1 94 ? 4.906 4.605 2.84 1 97.88 94 GLN A N 1
ATOM 745 C CA . GLN A 1 94 ? 4.309 5.875 2.443 1 97.88 94 GLN A CA 1
ATOM 746 C C . GLN A 1 94 ? 3.186 6.273 3.395 1 97.88 94 GLN A C 1
ATOM 748 O O . GLN A 1 94 ? 3.074 7.441 3.775 1 97.88 94 GLN A O 1
ATOM 753 N N . VAL A 1 95 ? 2.402 5.371 3.73 1 97.75 95 VAL A N 1
ATOM 754 C CA . VAL A 1 95 ? 1.327 5.625 4.684 1 97.75 95 VAL A CA 1
ATOM 755 C C . VAL A 1 95 ? 1.914 6.094 6.012 1 97.75 95 VAL A C 1
ATOM 757 O O . VAL A 1 95 ? 1.469 7.094 6.578 1 97.75 95 VAL A O 1
ATOM 760 N N . ALA A 1 96 ? 2.867 5.41 6.414 1 97.12 96 ALA A N 1
ATOM 761 C CA . ALA A 1 96 ? 3.502 5.758 7.68 1 97.12 96 ALA A CA 1
ATOM 762 C C . ALA A 1 96 ? 4.105 7.16 7.625 1 97.12 96 ALA A C 1
ATOM 764 O O . ALA A 1 96 ? 3.969 7.938 8.57 1 97.12 96 ALA A O 1
ATOM 765 N N . GLN A 1 97 ? 4.762 7.477 6.609 1 96.19 97 GLN A N 1
ATOM 766 C CA . GLN A 1 97 ? 5.371 8.789 6.422 1 96.19 97 GLN A CA 1
ATOM 767 C C . GLN A 1 97 ? 4.316 9.891 6.422 1 96.19 97 GLN A C 1
ATOM 769 O O . GLN A 1 97 ? 4.504 10.938 7.043 1 96.19 97 GLN A O 1
ATOM 774 N N . ARG A 1 98 ? 3.271 9.656 5.828 1 96.5 98 ARG A N 1
ATOM 775 C CA . ARG A 1 98 ? 2.209 10.648 5.746 1 96.5 98 ARG A CA 1
ATOM 776 C C . ARG A 1 98 ? 1.49 10.797 7.082 1 96.5 98 ARG A C 1
ATOM 778 O O . ARG A 1 98 ? 1.078 11.898 7.453 1 96.5 98 ARG A O 1
ATOM 785 N N . GLU A 1 99 ? 1.351 9.703 7.684 1 95.81 99 GLU A N 1
ATOM 786 C CA . GLU A 1 99 ? 0.775 9.75 9.023 1 95.81 99 GLU A CA 1
ATOM 787 C C . GLU A 1 99 ? 1.65 10.57 9.969 1 95.81 99 GLU A C 1
ATOM 789 O O . GLU A 1 99 ? 1.146 11.398 10.727 1 95.81 99 GLU A O 1
ATOM 794 N N . ALA A 1 100 ? 2.893 10.391 9.93 1 96.81 100 ALA A N 1
ATOM 795 C CA . ALA A 1 100 ? 3.824 11.156 10.75 1 96.81 100 ALA A CA 1
ATOM 796 C C . ALA A 1 100 ? 3.768 12.641 10.414 1 96.81 100 ALA A C 1
ATOM 798 O O . ALA A 1 100 ? 3.771 13.492 11.305 1 96.81 100 ALA A O 1
ATOM 799 N N . ALA A 1 101 ? 3.697 12.914 9.18 1 95.69 101 ALA A N 1
ATOM 800 C CA . ALA A 1 101 ? 3.6 14.297 8.742 1 95.69 101 ALA A CA 1
ATOM 801 C C . ALA A 1 101 ? 2.303 14.945 9.227 1 95.69 101 ALA A C 1
ATOM 803 O O . ALA A 1 101 ? 2.301 16.094 9.664 1 95.69 101 ALA A O 1
ATOM 804 N N . THR A 1 102 ? 1.238 14.234 9.156 1 96.62 102 THR A N 1
ATOM 805 C CA . THR A 1 102 ? -0.054 14.719 9.633 1 96.62 102 THR A CA 1
ATOM 806 C C . THR A 1 102 ? -0.003 15.023 11.125 1 96.62 102 THR A C 1
ATOM 808 O O . THR A 1 102 ? -0.487 16.062 11.57 1 96.62 102 THR A O 1
ATOM 811 N N . TRP A 1 103 ? 0.61 14.188 11.844 1 96.38 103 TRP A N 1
ATOM 812 C CA . TRP A 1 103 ? 0.723 14.398 13.289 1 96.38 103 TRP A CA 1
ATOM 813 C C . TRP A 1 103 ? 1.585 15.617 13.594 1 96.38 103 TRP A C 1
ATOM 815 O O . TRP A 1 103 ? 1.241 16.422 14.469 1 96.38 103 TRP A O 1
ATOM 825 N N . ALA A 1 104 ? 2.633 15.75 12.883 1 97.25 104 ALA A N 1
ATOM 826 C CA . ALA A 1 104 ? 3.512 16.906 13.086 1 97.25 104 ALA A CA 1
ATOM 827 C C . ALA A 1 104 ? 2.777 18.203 12.805 1 97.25 104 ALA A C 1
ATOM 829 O O . ALA A 1 104 ? 2.865 19.156 13.586 1 97.25 104 ALA A O 1
ATOM 830 N N . LEU A 1 105 ? 2.002 18.203 11.781 1 97.31 105 LEU A N 1
ATOM 831 C CA . LEU A 1 105 ? 1.26 19.406 11.414 1 97.31 105 LEU A CA 1
ATOM 832 C C . LEU A 1 105 ? 0.144 19.688 12.414 1 97.31 105 LEU A C 1
ATOM 834 O O . LEU A 1 105 ? -0.106 20.844 12.766 1 97.31 105 LEU A O 1
ATOM 838 N N . ALA A 1 106 ? -0.454 18.672 12.828 1 97.44 106 ALA A N 1
ATOM 839 C CA . ALA A 1 106 ? -1.512 18.828 13.828 1 97.44 106 ALA A CA 1
ATOM 840 C C . ALA A 1 106 ? -0.962 19.406 15.125 1 97.44 106 ALA A C 1
ATOM 842 O O . ALA A 1 106 ? -1.601 20.266 15.75 1 97.44 106 ALA A O 1
ATOM 843 N N . PHE A 1 107 ? 0.198 18.969 15.523 1 97.75 107 PHE A N 1
ATOM 844 C CA . PHE A 1 107 ? 0.854 19.484 16.719 1 97.75 107 PHE A CA 1
ATOM 845 C C . PHE A 1 107 ? 1.189 20.969 16.547 1 97.75 107 PHE A C 1
ATOM 847 O O . PHE A 1 107 ? 0.946 21.766 17.453 1 97.75 107 PHE A O 1
ATOM 854 N N . GLU A 1 108 ? 1.717 21.25 15.445 1 97.38 108 GLU A N 1
ATOM 855 C CA . GLU A 1 108 ? 2.047 22.656 15.156 1 97.38 108 GLU A CA 1
ATOM 856 C C . GLU A 1 108 ? 0.795 23.516 15.141 1 97.38 108 GLU A C 1
ATOM 858 O O . GLU A 1 108 ? 0.809 24.641 15.648 1 97.38 108 GLU A O 1
ATOM 863 N N . LEU A 1 109 ? -0.246 23.031 14.625 1 97.31 109 LEU A N 1
ATOM 864 C CA . LEU A 1 109 ? -1.513 23.75 14.578 1 97.31 109 LEU A CA 1
ATOM 865 C C . LEU A 1 109 ? -2.039 24.016 15.984 1 97.31 109 LEU A C 1
ATOM 867 O O . LEU A 1 109 ? -2.498 25.125 16.281 1 97.31 109 LEU A O 1
ATOM 871 N N . GLN A 1 110 ? -1.925 22.984 16.719 1 96.88 110 GLN A N 1
ATOM 872 C CA . GLN A 1 110 ? -2.387 23.141 18.094 1 96.88 110 GLN A CA 1
ATOM 873 C C . GLN A 1 110 ? -1.565 24.172 18.844 1 96.88 110 GLN A C 1
ATOM 875 O O . GLN A 1 110 ? -2.117 25 19.578 1 96.88 110 GLN A O 1
ATOM 880 N N . ARG A 1 111 ? -0.306 24.188 18.641 1 96.44 111 ARG A N 1
ATOM 881 C CA . ARG A 1 111 ? 0.581 25.172 19.266 1 96.44 111 ARG A CA 1
ATOM 882 C C . ARG A 1 111 ? 0.226 26.594 18.812 1 96.44 111 ARG A C 1
ATOM 884 O O . ARG A 1 111 ? 0.13 27.5 19.641 1 96.44 111 ARG A O 1
ATOM 891 N N . LEU A 1 112 ? -0.087 26.766 17.609 1 96.06 112 LEU A N 1
ATOM 892 C CA . LEU A 1 112 ? -0.404 28.094 17.078 1 96.06 112 LEU A CA 1
ATOM 893 C C . LEU A 1 112 ? -1.768 28.562 17.578 1 96.06 112 LEU A C 1
ATOM 895 O O . LEU A 1 112 ? -1.966 29.75 17.812 1 96.06 112 LEU A O 1
ATOM 899 N N . LEU A 1 113 ? -2.578 27.609 17.781 1 95.62 113 LEU A N 1
ATOM 900 C CA . LEU A 1 113 ? -3.893 27.953 18.312 1 95.62 113 LEU A CA 1
ATOM 901 C C . LEU A 1 113 ? -3.789 28.469 19.734 1 95.62 113 LEU A C 1
ATOM 903 O O . LEU A 1 113 ? -4.438 29.453 20.109 1 95.62 113 LEU A O 1
ATOM 907 N N . GLU A 1 114 ? -2.998 27.906 20.484 1 95.44 114 GLU A N 1
ATOM 908 C CA . GLU A 1 114 ? -2.766 28.344 21.859 1 95.44 114 GLU A CA 1
ATOM 909 C C . GLU A 1 114 ? -2.105 29.719 21.891 1 95.44 114 GLU A C 1
ATOM 911 O O . GLU A 1 114 ? -2.494 30.578 22.672 1 95.44 114 GLU A O 1
ATOM 916 N N . GLU A 1 115 ? -1.219 29.828 21 1 93.75 115 GLU A N 1
ATOM 917 C CA . GLU A 1 115 ? -0.55 31.125 20.891 1 93.75 115 GLU A CA 1
ATOM 918 C C . GLU A 1 115 ? -1.529 32.219 20.484 1 93.75 115 GLU A C 1
ATOM 920 O O . GLU A 1 115 ? -1.481 33.344 21.016 1 93.75 115 GLU A O 1
ATOM 925 N N . ARG A 1 116 ? -2.367 31.875 19.625 1 93.44 116 ARG A N 1
ATOM 926 C CA . ARG A 1 116 ? -3.367 32.844 19.156 1 93.44 116 ARG A CA 1
ATOM 927 C C . ARG A 1 116 ? -4.301 33.25 20.297 1 93.44 116 ARG A C 1
ATOM 929 O O . ARG A 1 116 ? -4.629 34.406 20.438 1 93.44 116 ARG A O 1
ATOM 936 N N . GLU A 1 117 ? -4.656 32.281 21.016 1 93.75 117 GLU A N 1
ATOM 937 C CA . GLU A 1 117 ? -5.531 32.562 22.141 1 93.75 117 GLU A CA 1
ATOM 938 C C . GLU A 1 117 ? -4.84 33.5 23.141 1 93.75 117 GLU A C 1
ATOM 940 O O . GLU A 1 117 ? -5.449 34.438 23.656 1 93.75 117 GLU A O 1
ATOM 945 N N . GLU A 1 118 ? -3.625 33.281 23.375 1 94.75 118 GLU A N 1
ATOM 946 C CA . GLU A 1 118 ? -2.846 34.125 24.266 1 94.75 118 GLU A CA 1
ATOM 947 C C . GLU A 1 118 ? -2.703 35.562 23.719 1 94.75 118 GLU A C 1
ATOM 949 O O . GLU A 1 118 ? -2.824 36.531 24.469 1 94.75 118 GLU A O 1
ATOM 954 N N . MET A 1 119 ? -2.51 35.594 22.5 1 94.19 119 MET A N 1
ATOM 955 C CA . MET A 1 119 ? -2.35 36.875 21.859 1 94.19 119 MET A CA 1
ATOM 956 C C . MET A 1 119 ? -3.656 37.688 21.891 1 94.19 119 MET A C 1
ATOM 958 O O . MET A 1 119 ? -3.652 38.875 22.094 1 94.19 119 MET A O 1
ATOM 962 N N . LEU A 1 120 ? -4.711 36.969 21.734 1 94.5 120 LEU A N 1
ATOM 963 C CA . LEU A 1 120 ? -6.02 37.594 21.797 1 94.5 120 LEU A CA 1
ATOM 964 C C . LEU A 1 120 ? -6.297 38.156 23.188 1 94.5 120 LEU A C 1
ATOM 966 O O . LEU A 1 120 ? -6.816 39.25 23.344 1 94.5 120 LEU A O 1
ATOM 970 N N . LEU A 1 121 ? -5.832 37.406 24.141 1 96.81 121 LEU A N 1
ATOM 971 C CA . LEU A 1 121 ? -5.992 37.844 25.516 1 96.81 121 LEU A CA 1
ATOM 972 C C . LEU A 1 121 ? -5.129 39.094 25.797 1 96.81 121 LEU A C 1
ATOM 974 O O . LEU A 1 121 ? -5.598 40.062 26.406 1 96.81 121 LEU A O 1
ATOM 978 N N . GLN A 1 122 ? -3.982 39.094 25.328 1 96.88 122 GLN A N 1
ATOM 979 C CA . GLN A 1 122 ? -3.064 40.219 25.531 1 96.88 122 GLN A CA 1
ATOM 980 C C . GLN A 1 122 ? -3.557 41.469 24.797 1 96.88 122 GLN A C 1
ATOM 982 O O . GLN A 1 122 ? -3.494 42.562 25.344 1 96.88 122 GLN A O 1
ATOM 987 N N . LEU A 1 123 ? -4.012 41.281 23.656 1 96.88 123 LEU A N 1
ATOM 988 C CA . LEU A 1 123 ? -4.547 42.406 22.891 1 96.88 123 LEU A CA 1
ATOM 989 C C . LEU A 1 123 ? -5.75 43.031 23.609 1 96.88 123 LEU A C 1
ATOM 991 O O . LEU A 1 123 ? -5.863 44.25 23.703 1 96.88 123 LEU A O 1
ATOM 995 N N . GLY A 1 124 ? -6.57 42.219 24.094 1 97.62 124 GLY A N 1
ATOM 996 C CA . GLY A 1 124 ? -7.711 42.688 24.859 1 97.62 124 GLY A CA 1
ATOM 997 C C . GLY A 1 124 ? -7.312 43.5 26.078 1 97.62 124 GLY A C 1
ATOM 998 O O . GLY A 1 124 ? -7.848 44.594 26.297 1 97.62 124 GLY A O 1
ATOM 999 N N . GLN A 1 125 ? -6.359 43.062 26.75 1 98.31 125 GLN A N 1
ATOM 1000 C CA . GLN A 1 125 ? -5.867 43.75 27.922 1 98.31 125 GLN A CA 1
ATOM 1001 C C . GLN A 1 125 ? -5.234 45.094 27.547 1 98.31 125 GLN A C 1
ATOM 1003 O O . GLN A 1 125 ? -5.484 46.094 28.203 1 98.31 125 GLN A O 1
ATOM 1008 N N . THR A 1 126 ? -4.488 45 26.5 1 98.25 126 THR A N 1
ATOM 1009 C CA . THR A 1 126 ? -3.826 46.219 26.062 1 98.25 126 THR A CA 1
ATOM 1010 C C . THR A 1 126 ? -4.852 47.25 25.594 1 98.25 126 THR A C 1
ATOM 1012 O O . THR A 1 126 ? -4.691 48.438 25.828 1 98.25 126 THR A O 1
ATOM 1015 N N . GLN A 1 127 ? -5.906 46.781 25.016 1 97.69 127 GLN A N 1
ATOM 1016 C CA . GLN A 1 127 ? -6.973 47.656 24.562 1 97.69 127 GLN A CA 1
ATOM 1017 C C . GLN A 1 127 ? -7.738 48.25 25.734 1 97.69 127 GLN A C 1
ATOM 1019 O O . GLN A 1 127 ? -8.094 49.438 25.719 1 97.69 127 GLN A O 1
ATOM 1024 N N . ASP A 1 128 ? -7.895 47.531 26.703 1 98.31 128 ASP A N 1
ATOM 1025 C CA . ASP A 1 128 ? -8.539 48 27.906 1 98.31 128 ASP A CA 1
ATOM 1026 C C . ASP A 1 128 ? -7.691 49.094 28.594 1 98.31 128 ASP A C 1
ATOM 1028 O O . ASP A 1 128 ? -8.211 50.125 29 1 98.31 128 ASP A O 1
ATOM 1032 N N . ASP A 1 129 ? -6.449 48.875 28.703 1 98 129 ASP A N 1
ATOM 1033 C CA . ASP A 1 129 ? -5.527 49.812 29.297 1 98 129 ASP A CA 1
ATOM 1034 C C . ASP A 1 129 ? -5.484 51.125 28.484 1 98 129 ASP A C 1
ATOM 1036 O O . ASP A 1 129 ? -5.43 52.219 29.047 1 98 129 ASP A O 1
ATOM 1040 N N . LEU A 1 130 ? -5.5 50.969 27.203 1 98.31 130 LEU A N 1
ATOM 1041 C CA . LEU A 1 130 ? -5.492 52.125 26.328 1 98.31 130 LEU A CA 1
ATOM 1042 C C . LEU A 1 130 ? -6.758 52.969 26.516 1 98.31 130 LEU A C 1
ATOM 1044 O O . LEU A 1 130 ? -6.688 54.188 26.641 1 98.31 130 LEU A O 1
ATOM 1048 N N . GLN A 1 131 ? -7.855 52.344 26.641 1 97.56 131 GLN A N 1
ATOM 1049 C CA . GLN A 1 131 ? -9.117 53.031 26.828 1 97.56 131 GLN A CA 1
ATOM 1050 C C . GLN A 1 131 ? -9.141 53.75 28.172 1 97.56 131 GLN A C 1
ATOM 1052 O O . GLN A 1 131 ? -9.602 54.906 28.25 1 97.56 131 GLN A O 1
ATOM 1057 N N . LYS A 1 132 ? -8.586 53.125 29.156 1 97.31 132 LYS A N 1
ATOM 1058 C CA . LYS A 1 132 ? -8.484 53.75 30.469 1 97.31 132 LYS A CA 1
ATOM 1059 C C . LYS A 1 132 ? -7.582 55 30.438 1 97.31 132 LYS A C 1
ATOM 1061 O O . LYS A 1 132 ? -7.926 56.031 30.984 1 97.31 132 LYS A O 1
ATOM 1066 N N . SER A 1 133 ? -6.543 54.844 29.719 1 97.38 133 SER A N 1
ATOM 1067 C CA . SER A 1 133 ? -5.586 55.938 29.641 1 97.38 133 SER A CA 1
ATOM 1068 C C . SER A 1 133 ? -6.152 57.125 28.828 1 97.38 133 SER A C 1
ATOM 1070 O O . SER A 1 133 ? -5.945 58.281 29.188 1 97.38 133 SER A O 1
ATOM 1072 N N . LEU A 1 134 ? -6.859 56.75 27.844 1 96.81 134 LEU A N 1
ATOM 1073 C CA . LEU A 1 134 ? -7.48 57.781 27.031 1 96.81 134 LEU A CA 1
ATOM 1074 C C . LEU A 1 134 ? -8.547 58.531 27.812 1 96.81 134 LEU A C 1
ATOM 1076 O O . LEU A 1 134 ? -8.648 59.781 27.719 1 96.81 134 LEU A O 1
ATOM 1080 N N . HIS A 1 135 ? -9.203 57.875 28.625 1 96.75 135 HIS A N 1
ATOM 1081 C CA . HIS A 1 135 ? -10.211 58.5 29.469 1 96.75 135 HIS A CA 1
ATOM 1082 C C . HIS A 1 135 ? -9.578 59.406 30.5 1 96.75 135 HIS A C 1
ATOM 1084 O O . HIS A 1 135 ? -10.016 60.562 30.672 1 96.75 135 HIS A O 1
ATOM 1090 N N . GLU A 1 136 ? -8.555 59.031 31.094 1 96.56 136 GLU A N 1
ATOM 1091 C CA . GLU A 1 136 ? -7.848 59.812 32.094 1 96.56 136 GLU A CA 1
ATOM 1092 C C . GLU A 1 136 ? -7.238 61.062 31.469 1 96.56 136 GLU A C 1
ATOM 1094 O O . GLU A 1 136 ? -7.262 62.156 32.062 1 96.56 136 GLU A O 1
ATOM 1099 N N . ARG A 1 137 ? -6.805 60.844 30.312 1 94.19 137 ARG A N 1
ATOM 1100 C CA . ARG A 1 137 ? -6.242 61.969 29.578 1 94.19 137 ARG A CA 1
ATOM 1101 C C . ARG A 1 137 ? -7.309 63.031 29.312 1 94.19 137 ARG A C 1
ATOM 1103 O O . ARG A 1 137 ? -7.066 64.25 29.5 1 94.19 137 ARG A O 1
ATOM 1110 N N . GLU A 1 138 ? -8.414 62.625 28.969 1 94.44 138 GLU A N 1
ATOM 1111 C CA . GLU A 1 138 ? -9.508 63.562 28.672 1 94.44 138 GLU A CA 1
ATOM 1112 C C . GLU A 1 138 ? -9.984 64.25 29.953 1 94.44 138 GLU A C 1
ATOM 1114 O O . GLU A 1 138 ? -10.258 65.438 29.938 1 94.44 138 GLU A O 1
ATOM 1119 N N . VAL A 1 139 ? -10.008 63.594 31.031 1 96.31 139 VAL A N 1
ATOM 1120 C CA . VAL A 1 139 ? -10.406 64.125 32.312 1 96.31 139 VAL A CA 1
ATOM 1121 C C . VAL A 1 139 ? -9.383 65.188 32.75 1 96.31 139 VAL A C 1
ATOM 1123 O O . VAL A 1 139 ? -9.75 66.312 33.156 1 96.31 139 VAL A O 1
ATOM 1126 N N . LEU A 1 140 ? -8.117 65 32.562 1 96.31 140 LEU A N 1
ATOM 1127 C CA . LEU A 1 140 ? -7.043 65.875 32.969 1 96.31 140 LEU A CA 1
ATOM 1128 C C . LEU A 1 140 ? -7.02 67.125 32.094 1 96.31 140 LEU A C 1
ATOM 1130 O O . LEU A 1 140 ? -6.773 68.25 32.562 1 96.31 140 LEU A O 1
ATOM 1134 N N . ARG A 1 141 ? -7.312 66.875 30.859 1 94.19 141 ARG A N 1
ATOM 1135 C CA . ARG A 1 141 ? -7.398 68 29.938 1 94.19 141 ARG A CA 1
ATOM 1136 C C . ARG A 1 141 ? -8.516 68.938 30.344 1 94.19 141 ARG A C 1
ATOM 1138 O O . ARG A 1 141 ? -8.344 70.188 30.312 1 94.19 141 ARG A O 1
ATOM 1145 N N . GLY A 1 142 ? -9.586 68.5 30.797 1 93.25 142 GLY A N 1
ATOM 1146 C CA . GLY A 1 142 ? -10.695 69.312 31.281 1 93.25 142 GLY A CA 1
ATOM 1147 C C . GLY A 1 142 ? -10.367 70.062 32.562 1 93.25 142 GLY A C 1
ATOM 1148 O O . GLY A 1 142 ? -10.664 71.25 32.688 1 93.25 142 GLY A O 1
ATOM 1149 N N . GLN A 1 143 ? -9.719 69.312 33.406 1 93.94 143 GLN A N 1
ATOM 1150 C CA . GLN A 1 143 ? -9.328 69.938 34.688 1 93.94 143 GLN A CA 1
ATOM 1151 C C . GLN A 1 143 ? -8.297 71.062 34.469 1 93.94 143 GLN A C 1
ATOM 1153 O O . GLN A 1 143 ? -8.359 72.062 35.125 1 93.94 143 GLN A O 1
ATOM 1158 N N . LEU A 1 144 ? -7.445 70.812 33.562 1 93.38 144 LEU A N 1
ATOM 1159 C CA . LEU A 1 144 ? -6.422 71.812 33.281 1 93.38 144 LEU A CA 1
ATOM 1160 C C . LEU A 1 144 ? -7.043 73.062 32.656 1 93.38 144 LEU A C 1
ATOM 1162 O O . LEU A 1 144 ? -6.68 74.188 33.031 1 93.38 144 LEU A O 1
ATOM 1166 N N . LEU A 1 145 ? -7.949 72.875 31.75 1 91.69 145 LEU A N 1
ATOM 1167 C CA . LEU A 1 145 ? -8.648 74 31.141 1 91.69 145 LEU A CA 1
ATOM 1168 C C . LEU A 1 145 ? -9.422 74.75 32.188 1 91.69 145 LEU A C 1
ATOM 1170 O O . LEU A 1 145 ? -9.414 76 32.188 1 91.69 145 LEU A O 1
ATOM 1174 N N . GLN A 1 146 ? -9.953 74.125 33.156 1 90.06 146 GLN A N 1
ATOM 1175 C CA . GLN A 1 146 ? -10.688 74.75 34.219 1 90.06 146 GLN A CA 1
ATOM 1176 C C . GLN A 1 146 ? -9.75 75.5 35.156 1 90.06 146 GLN A C 1
ATOM 1178 O O . GLN A 1 146 ? -10.055 76.625 35.594 1 90.06 146 GLN A O 1
ATOM 1183 N N . ALA A 1 147 ? -8.648 75 35.344 1 85.88 147 ALA A N 1
ATOM 1184 C CA . ALA A 1 147 ? -7.664 75.625 36.219 1 85.88 147 ALA A CA 1
ATOM 1185 C C . ALA A 1 147 ? -7.09 76.875 35.531 1 85.88 147 ALA A C 1
ATOM 1187 O O . ALA A 1 147 ? -6.891 77.875 36.188 1 85.88 147 ALA A O 1
ATOM 1188 N N . LYS A 1 148 ? -6.977 76.75 34.281 1 83.06 148 LYS A N 1
ATOM 1189 C CA . LYS A 1 148 ? -6.445 77.938 33.531 1 83.06 148 LYS A CA 1
ATOM 1190 C C . LYS A 1 148 ? -7.477 79 33.406 1 83.06 148 LYS A C 1
ATOM 1192 O O . LYS A 1 148 ? -7.133 80.188 33.5 1 83.06 148 LYS A O 1
ATOM 1197 N N . ARG A 1 149 ? -8.68 78.75 33.406 1 83.5 149 ARG A N 1
ATOM 1198 C CA . ARG A 1 149 ? -9.75 79.75 33.344 1 83.5 149 ARG A CA 1
ATOM 1199 C C . ARG A 1 149 ? -9.93 80.438 34.688 1 83.5 149 ARG A C 1
ATOM 1201 O O . ARG A 1 149 ? -10.125 81.625 34.75 1 83.5 149 ARG A O 1
ATOM 1208 N N . SER A 1 150 ? -9.789 79.75 35.75 1 80.5 150 SER A N 1
ATOM 1209 C CA . SER A 1 150 ? -9.938 80.312 37.094 1 80.5 150 SER A CA 1
ATOM 1210 C C . SER A 1 150 ? -8.781 81.25 37.406 1 80.5 150 SER A C 1
ATOM 1212 O O . SER A 1 150 ? -8.969 82.25 38.125 1 80.5 150 SER A O 1
ATOM 1214 N N . ALA A 1 151 ? -7.676 81.062 36.906 1 75.88 151 ALA A N 1
ATOM 1215 C CA . ALA A 1 151 ? -6.512 81.938 37.156 1 75.88 151 ALA A CA 1
ATOM 1216 C C . ALA A 1 151 ? -6.617 83.25 36.375 1 75.88 151 ALA A C 1
ATOM 1218 O O . ALA A 1 151 ? -6.074 84.25 36.812 1 75.88 151 ALA A O 1
ATOM 1219 N N . GLN A 1 152 ? -7.262 83.25 35.312 1 74.88 152 GLN A N 1
ATOM 1220 C CA . GLN A 1 152 ? -7.438 84.438 34.531 1 74.88 152 GLN A CA 1
ATOM 1221 C C . GLN A 1 152 ? -8.492 85.375 35.156 1 74.88 152 GLN A C 1
ATOM 1223 O O . GLN A 1 152 ? -8.43 86.562 35 1 74.88 152 GLN A O 1
ATOM 1228 N N . PHE A 1 153 ? -9.43 85 35.875 1 68.69 153 PHE A N 1
ATOM 1229 C CA . PHE A 1 153 ? -10.516 85.75 36.438 1 68.69 153 PHE A CA 1
ATOM 1230 C C . PHE A 1 153 ? -10.141 86.312 37.812 1 68.69 153 PHE A C 1
ATOM 1232 O O . PHE A 1 153 ? -10.766 87.25 38.312 1 68.69 153 PHE A O 1
ATOM 1239 N N . ASN A 1 154 ? -9.156 86.062 38.531 1 61.25 154 ASN A N 1
ATOM 1240 C CA . ASN A 1 154 ? -8.633 86.688 39.75 1 61.25 154 ASN A CA 1
ATOM 1241 C C . ASN A 1 154 ? -7.242 87.25 39.531 1 61.25 154 ASN A C 1
ATOM 1243 O O . ASN A 1 154 ? -6.238 86.688 39.969 1 61.25 154 ASN A O 1
ATOM 1247 N N . PRO A 1 155 ? -7.219 88.438 38.75 1 57.69 155 PRO A N 1
ATOM 1248 C CA . PRO A 1 155 ? -5.914 89.062 38.469 1 57.69 155 PRO A CA 1
ATOM 1249 C C . PRO A 1 155 ? -5.199 89.438 39.781 1 57.69 155 PRO A C 1
ATOM 1251 O O . PRO A 1 155 ? -5.852 89.75 40.781 1 57.69 155 PRO A O 1
ATOM 1254 N N . PRO A 1 156 ? -3.916 89.188 39.906 1 53.41 156 PRO A N 1
ATOM 1255 C CA . PRO A 1 156 ? -3.26 89.75 41.094 1 53.41 156 PRO A CA 1
ATOM 1256 C C . PRO A 1 156 ? -3.689 91.188 41.406 1 53.41 156 PRO A C 1
ATOM 1258 O O . PRO A 1 156 ? -3.945 91.938 40.5 1 53.41 156 PRO A O 1
ATOM 1261 N N . SER A 1 157 ? -4.293 91.375 42.5 1 51.09 157 SER A N 1
ATOM 1262 C CA . SER A 1 157 ? -4.449 92.75 42.938 1 51.09 157 SER A CA 1
ATOM 1263 C C . SER A 1 157 ? -3.207 93.562 42.625 1 51.09 157 SER A C 1
ATOM 1265 O O . SER A 1 157 ? -2.096 93.188 43 1 51.09 157 SER A O 1
ATOM 1267 N N . GLU A 1 158 ? -3.164 94.312 41.688 1 48.78 158 GLU A N 1
ATOM 1268 C CA . GLU A 1 158 ? -2.125 95.312 41.625 1 48.78 158 GLU A CA 1
ATOM 1269 C C . GLU A 1 158 ? -1.734 95.812 43 1 48.78 158 GLU A C 1
ATOM 1271 O O . GLU A 1 158 ? -2.592 96.25 43.781 1 48.78 158 GLU A O 1
ATOM 1276 N N . GLU A 1 159 ? -0.693 95.438 43.531 1 48.44 159 GLU A N 1
ATOM 1277 C CA . GLU A 1 159 ? -0.162 96.25 44.625 1 48.44 159 GLU A CA 1
ATOM 1278 C C . GLU A 1 159 ? -0.366 97.75 44.344 1 48.44 159 GLU A C 1
ATOM 1280 O O . GLU A 1 159 ? 0.151 98.25 43.375 1 48.44 159 GLU A O 1
ATOM 1285 N N . VAL A 1 160 ? -1.397 98.312 44.75 1 46.56 160 VAL A N 1
ATOM 1286 C CA . VAL A 1 160 ? -1.367 99.812 44.812 1 46.56 160 VAL A CA 1
ATOM 1287 C C . VAL A 1 160 ? -0.053 100.25 45.438 1 46.56 160 VAL A C 1
ATOM 1289 O O . VAL A 1 160 ? 0.223 99.938 46.625 1 46.56 160 VAL A O 1
ATOM 1292 N N . ASP A 1 161 ? 0.93 100.375 44.719 1 40.75 161 ASP A N 1
ATOM 1293 C CA . ASP A 1 161 ? 2.049 101.188 45.188 1 40.75 161 ASP A CA 1
ATOM 1294 C C . ASP A 1 161 ? 1.556 102.375 46 1 40.75 161 ASP A C 1
ATOM 1296 O O . ASP A 1 161 ? 0.952 103.312 45.438 1 40.75 161 ASP A O 1
ATOM 1300 N N . CYS A 1 162 ? 1.202 102.125 47.219 1 37.66 162 CYS A N 1
ATOM 1301 C CA . CYS A 1 162 ? 1.154 103.312 48.031 1 37.66 162 CYS A CA 1
ATOM 1302 C C . CYS A 1 162 ? 2.402 104.188 47.812 1 37.66 162 CYS A C 1
ATOM 1304 O O . CYS A 1 162 ? 3.523 103.688 48 1 37.66 162 CYS A O 1
ATOM 1306 N N . GLY A 1 163 ? 2.512 104.938 46.812 1 38.88 163 GLY A N 1
ATOM 1307 C CA . GLY A 1 163 ? 3.545 105.938 46.812 1 38.88 163 GLY A CA 1
ATOM 1308 C C . GLY A 1 163 ? 3.99 106.375 48.188 1 38.88 163 GLY A C 1
ATOM 1309 O O . GLY A 1 163 ? 3.326 106.062 49.188 1 38.88 163 GLY A O 1
ATOM 1310 N N . PRO A 1 164 ? 5.172 106.938 48.344 1 41.41 164 PRO A N 1
ATOM 1311 C CA . PRO A 1 164 ? 5.797 107.312 49.594 1 41.41 164 PRO A CA 1
ATOM 1312 C C . PRO A 1 164 ? 4.82 108 50.531 1 41.41 164 PRO A C 1
ATOM 1314 O O . PRO A 1 164 ? 5.203 108.438 51.656 1 41.41 164 PRO A O 1
ATOM 1317 N N . ARG A 1 165 ? 3.842 108.562 50.031 1 38.38 165 ARG A N 1
ATOM 1318 C CA . ARG A 1 165 ? 3.281 109.5 50.969 1 38.38 165 ARG A CA 1
ATOM 1319 C C . ARG A 1 165 ? 2.613 108.812 52.125 1 38.38 165 ARG A C 1
ATOM 1321 O O . ARG A 1 165 ? 2.32 109.438 53.156 1 38.38 165 ARG A O 1
ATOM 1328 N N . ALA A 1 166 ? 2.086 107.688 51.969 1 38.31 166 ALA A N 1
ATOM 1329 C CA . ALA A 1 166 ? 1.342 107.25 53.156 1 38.31 166 ALA A CA 1
ATOM 1330 C C . ALA A 1 166 ? 2.264 106.562 54.188 1 38.31 166 ALA A C 1
ATOM 1332 O O . ALA A 1 166 ? 1.796 106 55.125 1 38.31 166 ALA A O 1
ATOM 1333 N N . GLN A 1 167 ? 3.545 106.625 53.938 1 36.97 167 GLN A N 1
ATOM 1334 C CA . GLN A 1 167 ? 4.488 106.188 54.938 1 36.97 167 GLN A CA 1
ATOM 1335 C C . GLN A 1 167 ? 4.172 106.812 56.281 1 36.97 167 GLN A C 1
ATOM 1337 O O . GLN A 1 167 ? 4.84 106.562 57.281 1 36.97 167 GLN A O 1
ATOM 1342 N N . GLN A 1 168 ? 3.5 108.062 56.188 1 34.5 168 GLN A N 1
ATOM 1343 C CA . GLN A 1 168 ? 3.689 108.812 57.438 1 34.5 168 GLN A CA 1
ATOM 1344 C C . GLN A 1 168 ? 3.115 108 58.625 1 34.5 168 GLN A C 1
ATOM 1346 O O . GLN A 1 168 ? 3.486 108.25 59.781 1 34.5 168 GLN A O 1
ATOM 1351 N N . GLN A 1 169 ? 1.868 107.562 58.438 1 35.62 169 GLN A N 1
ATOM 1352 C CA . GLN A 1 169 ? 1.245 107.438 59.75 1 35.62 169 GLN A CA 1
ATOM 1353 C C . GLN A 1 169 ? 1.775 106.188 60.5 1 35.62 169 GLN A C 1
ATOM 1355 O O . GLN A 1 169 ? 1.426 106 61.688 1 35.62 169 GLN A O 1
ATOM 1360 N N . CYS A 1 170 ? 2.146 105.25 59.75 1 33.22 170 CYS A N 1
ATOM 1361 C CA . CYS A 1 170 ? 2.203 104.125 60.688 1 33.22 170 CYS A CA 1
ATOM 1362 C C . CYS A 1 170 ? 3.459 104.188 61.531 1 33.22 170 CYS A C 1
ATOM 1364 O O . CYS A 1 170 ? 4.535 103.75 61.094 1 33.22 170 CYS A O 1
ATOM 1366 N N . ALA A 1 171 ? 3.865 105.438 61.812 1 34.38 171 ALA A N 1
ATOM 1367 C CA . ALA A 1 171 ? 4.957 105.562 62.781 1 34.38 171 ALA A CA 1
ATOM 1368 C C . ALA A 1 171 ? 4.734 104.625 63.938 1 34.38 171 ALA A C 1
ATOM 1370 O O . ALA A 1 171 ? 3.678 104.625 64.562 1 34.38 171 ALA A O 1
ATOM 1371 N N . THR A 1 172 ? 5.285 103.5 63.75 1 34.22 172 THR A N 1
ATOM 1372 C CA . THR A 1 172 ? 5.469 102.5 64.812 1 34.22 172 THR A CA 1
ATOM 1373 C C . THR A 1 172 ? 5.844 103.188 66.125 1 34.22 172 THR A C 1
ATOM 1375 O O . THR A 1 172 ? 6.746 104 66.188 1 34.22 172 THR A O 1
ATOM 1378 N N . ALA A 1 173 ? 4.805 103.438 67 1 37.41 173 ALA A N 1
ATOM 1379 C CA . ALA A 1 173 ? 4.941 103.812 68.438 1 37.41 173 ALA A CA 1
ATOM 1380 C C . ALA A 1 173 ? 6.059 103 69.062 1 37.41 173 ALA A C 1
ATOM 1382 O O . ALA A 1 173 ? 5.977 101.75 69.188 1 37.41 173 ALA A O 1
ATOM 1383 N N . TRP A 1 174 ? 7.301 103.312 68.75 1 36.19 174 TRP A N 1
ATOM 1384 C CA . TRP A 1 174 ? 8.383 102.812 69.562 1 36.19 174 TRP A CA 1
ATOM 1385 C C . TRP A 1 174 ? 8.023 102.875 71.062 1 36.19 174 TRP A C 1
ATOM 1387 O O . TRP A 1 174 ? 7.508 103.875 71.562 1 36.19 174 TRP A O 1
ATOM 1397 N N . PRO A 1 175 ? 7.82 101.688 71.625 1 37.03 175 PRO A N 1
ATOM 1398 C CA . PRO A 1 175 ? 7.562 101.562 73.062 1 37.03 175 PRO A CA 1
ATOM 1399 C C . PRO A 1 175 ? 8.578 102.375 73.875 1 37.03 175 PRO A C 1
ATOM 1401 O O . PRO A 1 175 ? 9.766 102.375 73.562 1 37.03 175 PRO A O 1
ATOM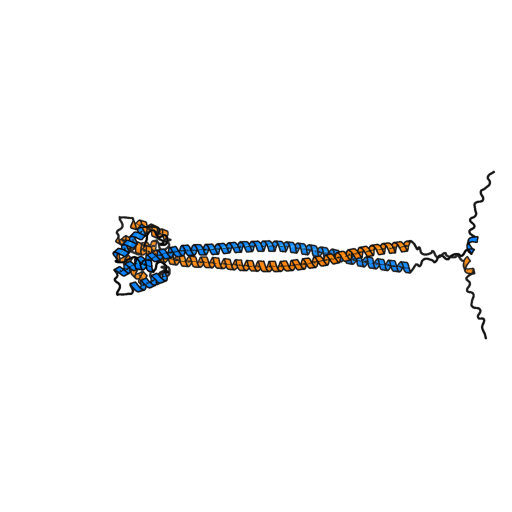 1404 N N . GLN A 1 176 ? 8.289 103.625 74.312 1 32.91 176 GLN A N 1
ATOM 1405 C CA . GLN A 1 176 ? 9.031 104.312 75.312 1 32.91 176 GLN A CA 1
ATOM 1406 C C . GLN A 1 176 ? 9.406 103.375 76.5 1 32.91 176 GLN A C 1
ATOM 1408 O O . GLN A 1 176 ? 8.555 102.688 77 1 32.91 176 GLN A O 1
ATOM 1413 N N . HIS A 1 177 ? 10.578 102.75 76.375 1 35.72 177 HIS A N 1
ATOM 1414 C CA . HIS A 1 177 ? 11.211 102.125 77.5 1 35.72 177 HIS A CA 1
ATOM 1415 C C . HIS A 1 177 ? 11.047 102.938 78.75 1 35.72 177 HIS A C 1
ATOM 1417 O O . HIS A 1 177 ? 11.352 104.125 78.812 1 35.72 177 HIS A O 1
ATOM 1423 N N . ALA A 1 178 ? 10.094 102.625 79.625 1 33.28 178 ALA A N 1
ATOM 1424 C CA . ALA A 1 178 ? 9.953 103 81 1 33.28 178 ALA A CA 1
ATOM 1425 C C . ALA A 1 178 ? 11.305 103 81.75 1 33.28 178 ALA A C 1
ATOM 1427 O O . ALA A 1 178 ? 12.031 102 81.688 1 33.28 178 ALA A O 1
ATOM 1428 N N . GLU A 1 179 ? 11.961 104.125 81.812 1 32.59 179 GLU A N 1
ATOM 1429 C CA . GLU A 1 179 ? 13 104.375 82.812 1 32.59 179 GLU A CA 1
ATOM 1430 C C . GLU A 1 179 ? 12.602 103.875 84.188 1 32.59 179 GLU A C 1
ATOM 1432 O O . GLU A 1 179 ? 11.602 104.312 84.75 1 32.59 179 GLU A O 1
ATOM 1437 N N . GLU A 1 180 ? 12.547 102.562 84.375 1 27.53 180 GLU A N 1
ATOM 1438 C CA . GLU A 1 180 ? 12.602 102.188 85.812 1 27.53 180 GLU A CA 1
ATOM 1439 C C . GLU A 1 180 ? 13.773 102.875 86.5 1 27.53 180 GLU A C 1
ATOM 1441 O O . GLU A 1 180 ? 14.914 102.812 86 1 27.53 180 GLU A O 1
ATOM 1446 N N . GLN A 1 181 ? 13.43 103.875 87.375 1 24.45 181 GLN A N 1
ATOM 1447 C CA . GLN A 1 181 ? 14.07 104 88.688 1 24.45 181 GLN A CA 1
ATOM 1448 C C . GLN A 1 181 ? 14.039 102.625 89.438 1 24.45 181 GLN A C 1
ATOM 1450 O O . GLN A 1 181 ? 13.062 101.875 89.312 1 24.45 181 GLN A O 1
ATOM 1455 N N . MET B 1 1 ? -10.891 -30.844 -12.953 1 90.12 1 MET B N 1
ATOM 1456 C CA . MET B 1 1 ? -11.078 -29.406 -12.938 1 90.12 1 MET B CA 1
ATOM 1457 C C . MET B 1 1 ? -12.266 -29 -13.812 1 90.12 1 MET B C 1
ATOM 1459 O O . MET B 1 1 ? -12.523 -29.641 -14.844 1 90.12 1 MET B O 1
ATOM 1463 N N . ASN B 1 2 ? -12.945 -28.156 -13.273 1 87.06 2 ASN B N 1
ATOM 1464 C CA . ASN B 1 2 ? -14.016 -27.547 -14.062 1 87.06 2 ASN B CA 1
ATOM 1465 C C . ASN B 1 2 ? -13.492 -26.391 -14.914 1 87.06 2 ASN B C 1
ATOM 1467 O O . ASN B 1 2 ? -13.008 -25.391 -14.383 1 87.06 2 ASN B O 1
ATOM 1471 N N . SER B 1 3 ? -13.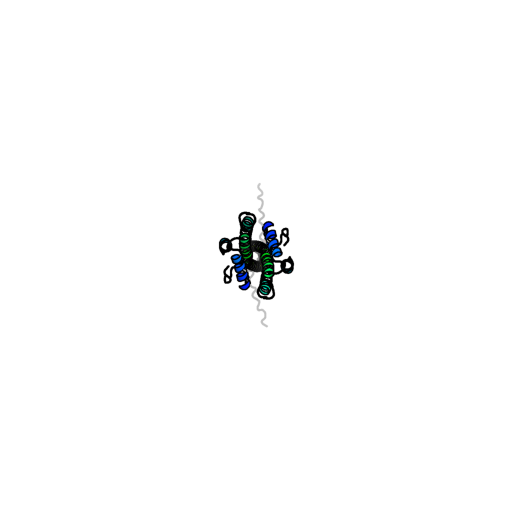625 -26.562 -16.219 1 85.06 3 SER B N 1
ATOM 1472 C CA . SER B 1 3 ? -13.109 -25.547 -17.141 1 85.06 3 SER B CA 1
ATOM 1473 C C . SER B 1 3 ? -13.844 -24.234 -16.969 1 85.06 3 SER B C 1
ATOM 1475 O O . SER B 1 3 ? -13.312 -23.172 -17.312 1 85.06 3 SER B O 1
ATOM 1477 N N . GLY B 1 4 ? -15 -24.25 -16.422 1 84.75 4 GLY B N 1
ATOM 1478 C CA . GLY B 1 4 ? -15.781 -23.031 -16.266 1 84.75 4 GLY B CA 1
ATOM 1479 C C . GLY B 1 4 ? -15.547 -22.328 -14.938 1 84.75 4 GLY B C 1
ATOM 1480 O O . GLY B 1 4 ? -16.141 -21.281 -14.672 1 84.75 4 GLY B O 1
ATOM 1481 N N . ASP B 1 5 ? -14.711 -22.797 -14.172 1 90.94 5 ASP B N 1
ATOM 1482 C CA . ASP B 1 5 ? -14.43 -22.188 -12.875 1 90.94 5 ASP B CA 1
ATOM 1483 C C . ASP B 1 5 ? -13.523 -20.969 -13.016 1 90.94 5 ASP B C 1
ATOM 1485 O O . ASP B 1 5 ? -12.352 -21.109 -13.359 1 90.94 5 ASP B O 1
ATOM 1489 N N . PRO B 1 6 ? -14.07 -19.859 -12.781 1 89.25 6 PRO B N 1
ATOM 1490 C CA . PRO B 1 6 ? -13.25 -18.641 -12.922 1 89.25 6 PRO B CA 1
ATOM 1491 C C . PRO B 1 6 ? -12.078 -18.609 -11.945 1 89.25 6 PRO B C 1
ATOM 1493 O O . PRO B 1 6 ? -11.102 -17.875 -12.172 1 89.25 6 PRO B O 1
ATOM 1496 N N . ARG B 1 7 ? -12.102 -19.391 -10.945 1 93.88 7 ARG B N 1
ATOM 1497 C CA . ARG B 1 7 ? -11.062 -19.391 -9.922 1 93.88 7 ARG B CA 1
ATOM 1498 C C . ARG B 1 7 ? -9.898 -20.297 -10.328 1 93.88 7 ARG B C 1
ATOM 1500 O O . ARG B 1 7 ? -8.859 -20.297 -9.664 1 93.88 7 ARG B O 1
ATOM 1507 N N . SER B 1 8 ? -10.023 -21.094 -11.398 1 94.81 8 SER B N 1
ATOM 1508 C CA . SER B 1 8 ? -8.984 -22.031 -11.797 1 94.81 8 SER B CA 1
ATOM 1509 C C . SER B 1 8 ? -7.723 -21.297 -12.25 1 94.81 8 SER B C 1
ATOM 1511 O O . SER B 1 8 ? -6.617 -21.828 -12.133 1 94.81 8 SER B O 1
ATOM 1513 N N . GLY B 1 9 ? -7.934 -20.156 -12.805 1 96.06 9 GLY B N 1
ATOM 1514 C CA . GLY B 1 9 ? -6.812 -19.375 -13.289 1 96.06 9 GLY B CA 1
ATOM 1515 C C . GLY B 1 9 ? -6.527 -19.594 -14.766 1 96.06 9 GLY B C 1
ATOM 1516 O O . GLY B 1 9 ? -5.73 -18.859 -15.359 1 96.06 9 GLY B O 1
ATOM 1517 N N . PHE B 1 10 ? -7.199 -20.578 -15.281 1 97.56 10 PHE B N 1
ATOM 1518 C CA . PHE B 1 10 ? -7.039 -20.859 -16.703 1 97.56 10 PHE B CA 1
ATOM 1519 C C . PHE B 1 10 ? -8.023 -20.031 -17.531 1 97.56 10 PHE B C 1
ATOM 1521 O O . PHE B 1 10 ? -9.172 -19.859 -17.141 1 97.56 10 PHE B O 1
ATOM 1528 N N . SER B 1 11 ? -7.555 -19.547 -18.625 1 96.31 11 SER B N 1
ATOM 1529 C CA . SER B 1 11 ? -8.406 -18.781 -19.531 1 96.31 11 SER B CA 1
ATOM 1530 C C . SER B 1 11 ? -8.922 -19.656 -20.672 1 96.31 11 SER B C 1
ATOM 1532 O O . SER B 1 11 ? -9.945 -19.344 -21.281 1 96.31 11 SER B O 1
ATOM 1534 N N . HIS B 1 12 ? -8.25 -20.734 -20.922 1 96.44 12 HIS B N 1
ATOM 1535 C CA . HIS B 1 12 ? -8.57 -21.578 -22.078 1 96.44 12 HIS B CA 1
ATOM 1536 C C . HIS B 1 12 ? -9.07 -22.938 -21.641 1 96.44 12 HIS B C 1
ATOM 1538 O O . HIS B 1 12 ? -8.344 -23.703 -21 1 96.44 12 HIS B O 1
ATOM 1544 N N . SER B 1 13 ? -10.219 -23.234 -22.141 1 95.56 13 SER B N 1
ATOM 1545 C CA . SER B 1 13 ? -10.828 -24.516 -21.766 1 95.56 13 SER B CA 1
ATOM 1546 C C . SER B 1 13 ? -10.055 -25.688 -22.359 1 95.56 13 SER B C 1
ATOM 1548 O O . SER B 1 13 ? -10 -26.766 -21.75 1 95.56 13 SER B O 1
ATOM 1550 N N . GLU B 1 14 ? -9.445 -25.453 -23.5 1 95.88 14 GLU B N 1
ATOM 1551 C CA . GLU B 1 14 ? -8.68 -26.516 -24.156 1 95.88 14 GLU B CA 1
ATOM 1552 C C . GLU B 1 14 ? -7.539 -27 -23.25 1 95.88 14 GLU B C 1
ATOM 1554 O O . GLU B 1 14 ? -7.254 -28.203 -23.203 1 95.88 14 GLU B O 1
ATOM 1559 N N . VAL B 1 15 ? -6.965 -26.094 -22.578 1 97.88 15 VAL B N 1
ATOM 1560 C CA . VAL B 1 15 ? -5.852 -26.438 -21.688 1 97.88 15 VAL B CA 1
ATOM 1561 C C . VAL B 1 15 ? -6.355 -27.266 -20.516 1 97.88 15 VAL B C 1
ATOM 1563 O O . VAL B 1 15 ? -5.773 -28.297 -20.188 1 97.88 15 VAL B O 1
ATOM 1566 N N . VAL B 1 16 ? -7.445 -26.859 -19.969 1 98 16 VAL B N 1
ATOM 1567 C CA . VAL B 1 16 ? -8.047 -27.547 -18.844 1 98 16 VAL B CA 1
ATOM 1568 C C . VAL B 1 16 ? -8.461 -28.953 -19.25 1 98 16 VAL B C 1
ATOM 1570 O O . VAL B 1 16 ? -8.203 -29.922 -18.531 1 98 16 VAL B O 1
ATOM 1573 N N . GLU B 1 17 ? -9.078 -29.047 -20.375 1 97.25 17 GLU B N 1
ATOM 1574 C CA . GLU B 1 17 ? -9.523 -30.344 -20.875 1 97.25 17 GLU B CA 1
ATOM 1575 C C . GLU B 1 17 ? -8.352 -31.297 -21.094 1 97.25 17 GLU B C 1
ATOM 1577 O O . GLU B 1 17 ? -8.422 -32.469 -20.75 1 97.25 17 GLU B O 1
ATOM 1582 N N . PHE B 1 18 ? -7.324 -30.844 -21.609 1 98.25 18 PHE B N 1
ATOM 1583 C CA . PHE B 1 18 ? -6.141 -31.656 -21.859 1 98.25 18 PHE B CA 1
ATOM 1584 C C . PHE B 1 18 ? -5.578 -32.188 -20.547 1 98.25 18 PHE B C 1
ATOM 1586 O O . PHE B 1 18 ? -5.266 -33.375 -20.438 1 98.25 18 PHE B O 1
ATOM 1593 N N . ILE B 1 19 ? -5.387 -31.266 -19.578 1 98.31 19 ILE B N 1
ATOM 1594 C CA . ILE B 1 19 ? -4.852 -31.656 -18.266 1 98.31 19 ILE B CA 1
ATOM 1595 C C . ILE B 1 19 ? -5.75 -32.719 -17.641 1 98.31 19 ILE B C 1
ATOM 1597 O O . ILE B 1 19 ? -5.258 -33.719 -17.109 1 98.31 19 ILE B O 1
ATOM 1601 N N . ASN B 1 20 ? -7.059 -32.5 -17.766 1 98.12 20 ASN B N 1
ATOM 1602 C CA . ASN B 1 20 ? -8 -33.469 -17.203 1 98.12 20 ASN B CA 1
ATOM 1603 C C . ASN B 1 20 ? -7.863 -34.844 -17.875 1 98.12 20 ASN B C 1
ATOM 1605 O O . ASN B 1 20 ? -7.926 -35.875 -17.203 1 98.12 20 ASN B O 1
ATOM 1609 N N . GLU B 1 21 ? -7.703 -34.75 -19.125 1 97.94 21 GLU B N 1
ATOM 1610 C CA . GLU B 1 21 ? -7.512 -36 -19.859 1 97.94 21 GLU B CA 1
ATOM 1611 C C . GLU B 1 21 ? -6.254 -36.75 -19.391 1 97.94 21 GLU B C 1
ATOM 1613 O O . GLU B 1 21 ? -6.262 -37.969 -19.234 1 97.94 21 GLU B O 1
ATOM 1618 N N . GLU B 1 22 ? -5.227 -36 -19.219 1 97.81 22 GLU B N 1
ATOM 1619 C CA . GLU B 1 22 ? -3.967 -36.562 -18.781 1 97.81 22 GLU B CA 1
ATOM 1620 C C . GLU B 1 22 ? -4.098 -37.156 -17.375 1 97.81 22 GLU B C 1
ATOM 1622 O O . GLU B 1 22 ? -3.557 -38.219 -17.094 1 97.81 22 GLU B O 1
ATOM 1627 N N . VAL B 1 23 ? -4.801 -36.5 -16.516 1 98.06 23 VAL B N 1
ATOM 1628 C CA . VAL B 1 23 ? -5.031 -37 -15.164 1 98.06 23 VAL B CA 1
ATOM 1629 C C . VAL B 1 23 ? -5.801 -38.312 -15.234 1 98.06 23 VAL B C 1
ATOM 1631 O O . VAL B 1 23 ? -5.402 -39.312 -14.625 1 98.06 23 VAL B O 1
ATOM 1634 N N . LEU B 1 24 ? -6.809 -38.344 -16.078 1 97.31 24 LEU B N 1
ATOM 1635 C CA . LEU B 1 24 ? -7.66 -39.531 -16.203 1 97.31 24 LEU B CA 1
ATOM 1636 C C . LEU B 1 24 ? -6.902 -40.688 -16.844 1 97.31 24 LEU B C 1
ATOM 1638 O O . LEU B 1 24 ? -7.023 -41.844 -16.391 1 97.31 24 LEU B O 1
ATOM 1642 N N . SER B 1 25 ? -6.121 -40.344 -17.797 1 96.75 25 SER B N 1
ATOM 1643 C CA . SER B 1 25 ? -5.387 -41.375 -18.531 1 96.75 25 SER B CA 1
ATOM 1644 C C . SER B 1 25 ? -4.344 -42.062 -17.641 1 96.75 25 SER B C 1
ATOM 1646 O O . SER B 1 25 ? -3.879 -43.156 -17.938 1 96.75 25 SER B O 1
ATOM 1648 N N . ASN B 1 26 ? -3.984 -41.375 -16.578 1 96.94 26 ASN B N 1
ATOM 1649 C CA . ASN B 1 26 ? -3.012 -41.938 -15.641 1 96.94 26 ASN B CA 1
ATOM 1650 C C . ASN B 1 26 ? -3.693 -42.562 -14.422 1 96.94 26 ASN B C 1
ATOM 1652 O O . ASN B 1 26 ? -3.041 -42.844 -13.414 1 96.94 26 ASN B O 1
ATOM 1656 N N . GLY B 1 27 ? -5.023 -42.656 -14.453 1 94.12 27 GLY B N 1
ATOM 1657 C CA . GLY B 1 27 ? -5.773 -43.344 -13.398 1 94.12 27 GLY B CA 1
ATOM 1658 C C . GLY B 1 27 ? -6.125 -42.406 -12.25 1 94.12 27 GLY B C 1
ATOM 1659 O O . GLY B 1 27 ? -6.508 -42.875 -11.172 1 94.12 27 GLY B O 1
ATOM 1660 N N . GLY B 1 28 ? -5.891 -41.125 -12.539 1 93.94 28 GLY B N 1
ATOM 1661 C CA . GLY B 1 28 ? -6.227 -40.188 -11.492 1 93.94 28 GLY B CA 1
ATOM 1662 C C . GLY B 1 28 ? -7.645 -39.656 -11.594 1 93.94 28 GLY B C 1
ATOM 1663 O O . GLY B 1 28 ? -8.383 -40.031 -12.508 1 93.94 28 GLY B O 1
ATOM 1664 N N . GLY B 1 29 ? -8.078 -38.875 -10.508 1 92.88 29 GLY B N 1
ATOM 1665 C CA . GLY B 1 29 ? -9.367 -38.219 -10.43 1 92.88 29 GLY B CA 1
ATOM 1666 C C . GLY B 1 29 ? -9.281 -36.812 -9.82 1 92.88 29 GLY B C 1
ATOM 1667 O O . GLY B 1 29 ? -8.188 -36.25 -9.727 1 92.88 29 GLY B O 1
ATOM 1668 N N . PRO B 1 30 ? -10.453 -36.344 -9.492 1 93.12 30 PRO B N 1
ATOM 1669 C CA . PRO B 1 30 ? -10.492 -34.969 -9.008 1 93.12 30 PRO B CA 1
ATOM 1670 C C . PRO B 1 30 ? -10.086 -34.844 -7.535 1 93.12 30 PRO B C 1
ATOM 1672 O O . PRO B 1 30 ? -9.914 -33.75 -7.031 1 93.12 30 PRO B O 1
ATOM 1675 N N . ASP B 1 31 ? -9.82 -35.906 -6.926 1 94.25 31 ASP B N 1
ATOM 1676 C CA . ASP B 1 31 ? -9.68 -35.938 -5.477 1 94.25 31 ASP B CA 1
ATOM 1677 C C . ASP B 1 31 ? -8.539 -35.031 -5.012 1 94.25 31 ASP B C 1
ATOM 1679 O O . ASP B 1 31 ? -8.719 -34.188 -4.117 1 94.25 31 ASP B O 1
ATOM 1683 N N . PHE B 1 32 ? -7.367 -35.156 -5.594 1 97.31 32 PHE B N 1
ATOM 1684 C CA . PHE B 1 32 ? -6.211 -34.375 -5.191 1 97.31 32 PHE B CA 1
ATOM 1685 C C . PHE B 1 32 ? -6.469 -32.875 -5.402 1 97.31 32 PHE B C 1
ATOM 1687 O O . PHE B 1 32 ? -6.23 -32.062 -4.508 1 97.31 32 PHE B O 1
ATOM 1694 N N . TYR B 1 33 ? -6.949 -32.594 -6.512 1 97.62 33 TYR B N 1
ATOM 1695 C CA . TYR B 1 33 ? -7.207 -31.219 -6.879 1 97.62 33 TYR B CA 1
ATOM 1696 C C . TYR B 1 33 ? -8.219 -30.578 -5.93 1 97.62 33 TYR B C 1
ATOM 1698 O O . TYR B 1 33 ? -8.008 -29.469 -5.434 1 97.62 33 TYR B O 1
ATOM 1706 N N . VAL B 1 34 ? -9.273 -31.297 -5.699 1 96.75 34 VAL B N 1
ATOM 1707 C CA . VAL B 1 34 ? -10.352 -30.766 -4.863 1 96.75 34 VAL B CA 1
ATOM 1708 C C . VAL B 1 34 ? -9.859 -30.609 -3.426 1 96.75 34 VAL B C 1
ATOM 1710 O O . VAL B 1 34 ? -10.125 -29.594 -2.777 1 96.75 34 VAL B O 1
ATOM 1713 N N . ALA B 1 35 ? -9.148 -31.469 -2.979 1 97.12 35 ALA B N 1
ATOM 1714 C CA . ALA B 1 35 ? -8.688 -31.5 -1.593 1 97.12 35 ALA B CA 1
ATOM 1715 C C . ALA B 1 35 ? -7.77 -30.312 -1.302 1 97.12 35 ALA B C 1
ATOM 1717 O O . ALA B 1 35 ? -7.754 -29.781 -0.184 1 97.12 35 ALA B O 1
ATOM 1718 N N . TYR B 1 36 ? -7.082 -29.797 -2.342 1 97.81 36 TYR B N 1
ATOM 1719 C CA . TYR B 1 36 ? -6.043 -28.828 -2.053 1 97.81 36 TYR B CA 1
ATOM 1720 C C . TYR B 1 36 ? -6.332 -27.5 -2.754 1 97.81 36 TYR B C 1
ATOM 1722 O O . TYR B 1 36 ? -5.465 -26.625 -2.828 1 97.81 36 TYR B O 1
ATOM 1730 N N . SER B 1 37 ? -7.484 -27.359 -3.215 1 96.81 37 SER B N 1
ATOM 1731 C CA . SER B 1 37 ? -7.848 -26.203 -4.031 1 96.81 37 SER B CA 1
ATOM 1732 C C . SER B 1 37 ? -7.785 -24.922 -3.223 1 96.81 37 SER B C 1
ATOM 1734 O O . SER B 1 37 ? -7.57 -23.844 -3.779 1 96.81 37 SER B O 1
ATOM 1736 N N . SER B 1 38 ? -7.926 -25.047 -1.938 1 94.69 38 SER B N 1
ATOM 1737 C CA . SER B 1 38 ? -7.941 -23.844 -1.111 1 94.69 38 SER B CA 1
ATOM 1738 C C . SER B 1 38 ? -6.633 -23.688 -0.344 1 94.69 38 SER B C 1
ATOM 1740 O O . SER B 1 38 ? -6.48 -22.75 0.442 1 94.69 38 SER B O 1
ATOM 1742 N N . LYS B 1 39 ? -5.719 -24.562 -0.62 1 96.81 39 LYS B N 1
ATOM 1743 C CA . LYS B 1 39 ? -4.469 -24.547 0.132 1 96.81 39 LYS B CA 1
ATOM 1744 C C . LYS B 1 39 ? -3.396 -23.75 -0.593 1 96.81 39 LYS B C 1
ATOM 1746 O O . LYS B 1 39 ? -3.451 -23.578 -1.814 1 96.81 39 LYS B O 1
ATOM 1751 N N . PRO B 1 40 ? -2.445 -23.203 0.239 1 96.38 40 PRO B N 1
ATOM 1752 C CA . PRO B 1 40 ? -1.313 -22.531 -0.404 1 96.38 40 PRO B CA 1
ATOM 1753 C C . PRO B 1 40 ? -0.411 -23.5 -1.167 1 96.38 40 PRO B C 1
ATOM 1755 O O . PRO B 1 40 ? -0.379 -24.688 -0.858 1 96.38 40 PRO B O 1
ATOM 1758 N N . TRP B 1 41 ? 0.281 -22.969 -2.104 1 97.5 41 TRP B N 1
ATOM 1759 C CA . TRP B 1 41 ? 1.134 -23.766 -2.979 1 97.5 41 TRP B CA 1
ATOM 1760 C C . TRP B 1 41 ? 2.154 -24.562 -2.166 1 97.5 41 TRP B C 1
ATOM 1762 O O . TRP B 1 41 ? 2.459 -25.703 -2.49 1 97.5 41 TRP B O 1
ATOM 1772 N N . SER B 1 42 ? 2.695 -23.922 -1.158 1 96.75 42 SER B N 1
ATOM 1773 C CA . SER B 1 42 ? 3.713 -24.609 -0.364 1 96.75 42 SER B CA 1
ATOM 1774 C C . SER B 1 42 ? 3.189 -25.922 0.194 1 96.75 42 SER B C 1
ATOM 1776 O O . SER B 1 42 ? 3.896 -26.938 0.179 1 96.75 42 SER B O 1
ATOM 1778 N N . LEU B 1 43 ? 2.002 -25.922 0.6 1 98.19 43 LEU B N 1
ATOM 1779 C CA . LEU B 1 43 ? 1.397 -27.141 1.146 1 98.19 43 LEU B CA 1
ATOM 1780 C C . LEU B 1 43 ? 1.117 -28.141 0.041 1 98.19 43 LEU B C 1
ATOM 1782 O O . LEU B 1 43 ? 1.3 -29.344 0.236 1 98.19 43 LEU B O 1
ATOM 1786 N N . VAL B 1 44 ? 0.696 -27.703 -1.086 1 98.69 44 VAL B N 1
ATOM 1787 C CA . VAL B 1 44 ? 0.447 -28.562 -2.238 1 98.69 44 VAL B CA 1
ATOM 1788 C C . VAL B 1 44 ? 1.741 -29.266 -2.656 1 98.69 44 VAL B C 1
ATOM 1790 O O . VAL B 1 44 ? 1.762 -30.469 -2.871 1 98.69 44 VAL B O 1
ATOM 1793 N N . GLU B 1 45 ? 2.785 -28.469 -2.742 1 98.69 45 GLU B N 1
ATOM 1794 C CA . GLU B 1 45 ? 4.07 -29.016 -3.158 1 98.69 45 GLU B CA 1
ATOM 1795 C C . GLU B 1 45 ? 4.582 -30.047 -2.15 1 98.69 45 GLU B C 1
ATOM 1797 O O . GLU B 1 45 ? 5.129 -31.078 -2.533 1 98.69 45 GLU B O 1
ATOM 1802 N N . ASP B 1 46 ? 4.414 -29.75 -0.862 1 98.44 46 ASP B N 1
ATOM 1803 C CA . ASP B 1 46 ? 4.82 -30.672 0.189 1 98.44 46 ASP B CA 1
ATOM 1804 C C . ASP B 1 46 ? 4.121 -32.031 0.033 1 98.44 46 ASP B C 1
ATOM 1806 O O . ASP B 1 46 ? 4.754 -33.062 0.136 1 98.44 46 ASP B O 1
ATOM 1810 N N . ARG B 1 47 ? 2.859 -31.922 -0.163 1 98.38 47 ARG B N 1
ATOM 1811 C CA . ARG B 1 47 ? 2.078 -33.156 -0.337 1 98.38 47 ARG B CA 1
ATOM 1812 C C . ARG B 1 47 ? 2.521 -33.906 -1.583 1 98.38 47 ARG B C 1
ATOM 1814 O O . ARG B 1 47 ? 2.629 -35.125 -1.563 1 98.38 47 ARG B O 1
ATOM 1821 N N . LEU B 1 48 ? 2.756 -33.188 -2.641 1 98.75 48 LEU B N 1
ATOM 1822 C CA . LEU B 1 48 ? 3.234 -33.812 -3.865 1 98.75 48 LEU B CA 1
ATOM 1823 C C . LEU B 1 48 ? 4.57 -34.5 -3.631 1 98.75 48 LEU B C 1
ATOM 1825 O O . LEU B 1 48 ? 4.77 -35.625 -4.07 1 98.75 48 LEU B O 1
ATOM 1829 N N . ARG B 1 49 ? 5.438 -33.781 -2.943 1 98.44 49 ARG B N 1
ATOM 1830 C CA . ARG B 1 49 ? 6.734 -34.375 -2.627 1 98.44 49 ARG B CA 1
ATOM 1831 C C . ARG B 1 49 ? 6.562 -35.688 -1.864 1 98.44 49 ARG B C 1
ATOM 1833 O O . ARG B 1 49 ? 7.262 -36.688 -2.137 1 98.44 49 ARG B O 1
ATOM 1840 N N . ALA B 1 50 ? 5.676 -35.719 -0.931 1 98.38 50 ALA B N 1
ATOM 1841 C CA . ALA B 1 50 ? 5.41 -36.906 -0.156 1 98.38 50 ALA B CA 1
ATOM 1842 C C . ALA B 1 50 ? 4.945 -38.062 -1.059 1 98.38 50 ALA B C 1
ATOM 1844 O O . ALA B 1 50 ? 5.352 -39.219 -0.878 1 98.38 50 ALA B O 1
ATOM 1845 N N . ILE B 1 51 ? 4.133 -37.781 -1.997 1 98.44 51 ILE B N 1
ATOM 1846 C CA . ILE B 1 51 ? 3.617 -38.75 -2.928 1 98.44 51 ILE B CA 1
ATOM 1847 C C . ILE B 1 51 ? 4.746 -39.25 -3.826 1 98.44 51 ILE B C 1
ATOM 1849 O O . ILE B 1 51 ? 4.895 -40.469 -4.031 1 98.44 51 ILE B O 1
ATOM 1853 N N . LEU B 1 52 ? 5.535 -38.406 -4.344 1 98.38 52 LEU B N 1
ATOM 1854 C CA . LEU B 1 52 ? 6.605 -38.75 -5.273 1 98.38 52 LEU B CA 1
ATOM 1855 C C . LEU B 1 52 ? 7.676 -39.562 -4.578 1 98.38 52 LEU B C 1
ATOM 1857 O O . LEU B 1 52 ? 8.328 -40.406 -5.215 1 98.38 52 LEU B O 1
ATOM 1861 N N . SER B 1 53 ? 7.836 -39.375 -3.273 1 97.31 53 SER B N 1
ATOM 1862 C CA . SER B 1 53 ? 8.891 -40.031 -2.527 1 97.31 53 SER B CA 1
ATOM 1863 C C . SER B 1 53 ? 8.422 -41.406 -2.023 1 97.31 53 SER B C 1
ATOM 1865 O O . SER B 1 53 ? 9.219 -42.219 -1.542 1 97.31 53 SER B O 1
ATOM 1867 N N . ASP B 1 54 ? 7.16 -41.656 -2.104 1 97.12 54 ASP B N 1
ATOM 1868 C CA . ASP B 1 54 ? 6.605 -42.906 -1.628 1 97.12 54 ASP B CA 1
ATOM 1869 C C . ASP B 1 54 ? 6.762 -44.031 -2.676 1 97.12 54 ASP B C 1
ATOM 1871 O O . ASP B 1 54 ? 6.145 -43.969 -3.74 1 97.12 54 ASP B O 1
ATOM 1875 N N . PRO B 1 55 ? 7.484 -45.031 -2.42 1 95.44 55 PRO B N 1
ATOM 1876 C CA . PRO B 1 55 ? 7.727 -46.094 -3.406 1 95.44 55 PRO B CA 1
ATOM 1877 C C . PRO B 1 55 ? 6.5 -46.969 -3.648 1 95.44 55 PRO B C 1
ATOM 1879 O O . PRO B 1 55 ? 6.453 -47.688 -4.633 1 95.44 55 PRO B O 1
ATOM 1882 N N . ARG B 1 56 ? 5.559 -46.906 -2.83 1 96.94 56 ARG B N 1
ATOM 1883 C CA . ARG B 1 56 ? 4.363 -47.719 -2.963 1 96.94 56 ARG B CA 1
ATOM 1884 C C . ARG B 1 56 ? 3.4 -47.125 -3.986 1 96.94 56 ARG B C 1
ATOM 1886 O O . ARG B 1 56 ? 2.496 -47.812 -4.469 1 96.94 56 ARG B O 1
ATOM 1893 N N . VAL B 1 57 ? 3.59 -45.906 -4.324 1 97.12 57 VAL B N 1
ATOM 1894 C CA . VAL B 1 57 ? 2.701 -45.219 -5.254 1 97.12 57 VAL B CA 1
ATOM 1895 C C . VAL B 1 57 ? 3.168 -45.438 -6.688 1 97.12 57 VAL B C 1
ATOM 1897 O O . VAL B 1 57 ? 4.309 -45.156 -7.035 1 97.12 57 VAL B O 1
ATOM 1900 N N . PRO B 1 58 ? 2.279 -45.969 -7.395 1 97.25 58 PRO B N 1
ATOM 1901 C CA . PRO B 1 58 ? 2.641 -46.219 -8.797 1 97.25 58 PRO B CA 1
ATOM 1902 C C . PRO B 1 58 ? 2.973 -44.906 -9.547 1 97.25 58 PRO B C 1
ATOM 1904 O O . PRO B 1 58 ? 2.441 -43.844 -9.219 1 97.25 58 PRO B O 1
ATOM 1907 N N . ARG B 1 59 ? 3.779 -44.969 -10.562 1 96.25 59 ARG B N 1
ATOM 1908 C CA . ARG B 1 59 ? 4.23 -43.812 -11.336 1 96.25 59 ARG B CA 1
ATOM 1909 C C . ARG B 1 59 ? 3.055 -43.125 -12.008 1 96.25 59 ARG B C 1
ATOM 1911 O O . ARG B 1 59 ? 3.053 -41.875 -12.133 1 96.25 59 ARG B O 1
ATOM 1918 N N . THR B 1 60 ? 2.074 -43.938 -12.453 1 97 60 THR B N 1
ATOM 1919 C CA . THR B 1 60 ? 0.905 -43.344 -13.102 1 97 60 THR B CA 1
ATOM 1920 C C . THR B 1 60 ? 0.166 -42.406 -12.141 1 97 60 THR B C 1
ATOM 1922 O O . THR B 1 60 ? -0.258 -41.312 -12.531 1 97 60 THR B O 1
ATOM 1925 N N . ILE B 1 61 ? 0.098 -42.812 -10.969 1 97.31 61 ILE B N 1
ATOM 1926 C CA . ILE B 1 61 ? -0.583 -42 -9.969 1 97.31 61 ILE B CA 1
ATOM 1927 C C . ILE B 1 61 ? 0.273 -40.781 -9.617 1 97.31 61 ILE B C 1
ATOM 1929 O O . ILE B 1 61 ? -0.252 -39.688 -9.391 1 97.31 61 ILE B O 1
ATOM 1933 N N . LYS B 1 62 ? 1.589 -40.969 -9.555 1 98.06 62 LYS B N 1
ATOM 1934 C CA . LYS B 1 62 ? 2.492 -39.844 -9.352 1 98.06 62 LYS B CA 1
ATOM 1935 C C . LYS B 1 62 ? 2.314 -38.781 -10.445 1 98.06 62 LYS B C 1
ATOM 1937 O O . LYS B 1 62 ? 2.275 -37.594 -10.164 1 98.06 62 LYS B O 1
ATOM 1942 N N . ARG B 1 63 ? 2.111 -39.281 -11.633 1 98.25 63 ARG B N 1
ATOM 1943 C CA . ARG B 1 63 ? 1.874 -38.375 -12.758 1 98.25 63 ARG B CA 1
ATOM 1944 C C . ARG B 1 63 ? 0.56 -37.625 -12.594 1 98.25 63 ARG B C 1
ATOM 1946 O O . ARG B 1 63 ? 0.522 -36.406 -12.719 1 98.25 63 ARG B O 1
ATOM 1953 N N . ALA B 1 64 ? -0.44 -38.375 -12.273 1 98.19 64 ALA B N 1
ATOM 1954 C CA . ALA B 1 64 ? -1.765 -37.781 -12.117 1 98.19 64 ALA B CA 1
ATOM 1955 C C . ALA B 1 64 ? -1.761 -36.719 -11.031 1 98.19 64 ALA B C 1
ATOM 1957 O O . ALA B 1 64 ? -2.281 -35.625 -11.234 1 98.19 64 ALA B O 1
ATOM 1958 N N . CYS B 1 65 ? -1.119 -36.969 -9.945 1 98.5 65 CYS B N 1
ATOM 1959 C CA . CYS B 1 65 ? -1.063 -36.031 -8.844 1 98.5 65 CYS B CA 1
ATOM 1960 C C . CYS B 1 65 ? -0.231 -34.812 -9.211 1 98.5 65 CYS B C 1
ATOM 1962 O O . CYS B 1 65 ? -0.548 -33.688 -8.805 1 98.5 65 CYS B O 1
ATOM 1964 N N . THR B 1 66 ? 0.824 -35 -9.945 1 98.75 66 THR B N 1
ATOM 1965 C CA . THR B 1 66 ? 1.666 -33.875 -10.352 1 98.75 66 THR B CA 1
ATOM 1966 C C . THR B 1 66 ? 0.911 -32.969 -11.297 1 98.75 66 THR B C 1
ATOM 1968 O O . THR B 1 66 ? 1 -31.734 -11.172 1 98.75 66 THR B O 1
ATOM 1971 N N . TRP B 1 67 ? 0.128 -33.562 -12.219 1 98.56 67 TRP B N 1
ATOM 1972 C CA . TRP B 1 67 ? -0.729 -32.75 -13.078 1 98.56 67 TRP B CA 1
ATOM 1973 C C . TRP B 1 67 ? -1.671 -31.891 -12.25 1 98.56 67 TRP B C 1
ATOM 1975 O O . TRP B 1 67 ? -1.767 -30.672 -12.461 1 98.56 67 TRP B O 1
ATOM 1985 N N . SER B 1 68 ? -2.312 -32.469 -11.305 1 98.5 68 SER B N 1
ATOM 1986 C CA . SER B 1 68 ? -3.264 -31.766 -10.453 1 98.5 68 SER B CA 1
ATOM 1987 C C . SER B 1 68 ? -2.572 -30.688 -9.617 1 98.5 68 SER B C 1
ATOM 1989 O O . SER B 1 68 ? -3.072 -29.578 -9.5 1 98.5 68 SER B O 1
ATOM 1991 N N . ALA B 1 69 ? -1.441 -31.016 -9.102 1 98.75 69 ALA B N 1
ATOM 1992 C CA . ALA B 1 69 ? -0.695 -30.062 -8.281 1 98.75 69 ALA B CA 1
ATOM 1993 C C . ALA B 1 69 ? -0.29 -28.844 -9.086 1 98.75 69 ALA B C 1
ATOM 1995 O O . ALA B 1 69 ? -0.469 -27.703 -8.641 1 98.75 69 ALA B O 1
ATOM 1996 N N . LEU B 1 70 ? 0.231 -29.125 -10.219 1 98.75 70 LEU B N 1
ATOM 1997 C CA . LEU B 1 70 ? 0.682 -28.016 -11.047 1 98.75 70 LEU B CA 1
ATOM 1998 C C . LEU B 1 70 ? -0.496 -27.156 -11.492 1 98.75 70 LEU B C 1
ATOM 2000 O O . LEU B 1 70 ? -0.374 -25.938 -11.594 1 98.75 70 LEU B O 1
ATOM 2004 N N . ALA B 1 71 ? -1.604 -27.797 -11.773 1 98.38 71 ALA B N 1
ATOM 2005 C CA . ALA B 1 71 ? -2.811 -27.031 -12.078 1 98.38 71 ALA B CA 1
ATOM 2006 C C . ALA B 1 71 ? -3.207 -26.141 -10.898 1 98.38 71 ALA B C 1
ATOM 2008 O O . ALA B 1 71 ? -3.672 -25.016 -11.086 1 98.38 71 ALA B O 1
ATOM 2009 N N . LEU B 1 72 ? -3.029 -26.609 -9.719 1 98.5 72 LEU B N 1
ATOM 2010 C CA . LEU B 1 72 ? -3.363 -25.844 -8.516 1 98.5 72 LEU B CA 1
ATOM 2011 C C . LEU B 1 72 ? -2.465 -24.625 -8.367 1 98.5 72 LEU B C 1
ATOM 2013 O O . LEU B 1 72 ? -2.863 -23.625 -7.773 1 98.5 72 LEU B O 1
ATOM 2017 N N . SER B 1 73 ? -1.244 -24.719 -8.922 1 98.44 73 SER B N 1
ATOM 2018 C CA . SER B 1 73 ? -0.374 -23.547 -8.883 1 98.44 73 SER B CA 1
ATOM 2019 C C . SER B 1 73 ? -0.952 -22.391 -9.703 1 98.44 73 SER B C 1
ATOM 2021 O O . SER B 1 73 ? -0.8 -21.219 -9.336 1 98.44 73 SER B O 1
ATOM 2023 N N . VAL B 1 74 ? -1.637 -22.766 -10.789 1 98.31 74 VAL B N 1
ATOM 2024 C CA . VAL B 1 74 ? -2.289 -21.75 -11.609 1 98.31 74 VAL B CA 1
ATOM 2025 C C . VAL B 1 74 ? -3.439 -21.109 -10.828 1 98.31 74 VAL B C 1
ATOM 2027 O O . VAL B 1 74 ? -3.623 -19.891 -10.859 1 98.31 74 VAL B O 1
ATOM 2030 N N . ARG B 1 75 ? -4.125 -21.906 -10.141 1 97.75 75 ARG B N 1
ATOM 2031 C CA . ARG B 1 75 ? -5.199 -21.406 -9.297 1 97.75 75 ARG B CA 1
ATOM 2032 C C . ARG B 1 75 ? -4.648 -20.484 -8.211 1 97.75 75 ARG B C 1
ATOM 2034 O O . ARG B 1 75 ? -5.211 -19.422 -7.945 1 97.75 75 ARG B O 1
ATOM 2041 N N . ALA B 1 76 ? -3.564 -20.891 -7.633 1 97.88 76 ALA B N 1
ATOM 2042 C CA . ALA B 1 76 ? -2.928 -20.094 -6.598 1 97.88 76 ALA B CA 1
ATOM 2043 C C . ALA B 1 76 ? -2.453 -18.75 -7.156 1 97.88 76 ALA B C 1
ATOM 2045 O O . ALA B 1 76 ? -2.555 -17.719 -6.492 1 97.88 76 ALA B O 1
ATOM 2046 N N . LEU B 1 77 ? -1.944 -18.828 -8.297 1 97.75 77 LEU B N 1
ATOM 2047 C CA . LEU B 1 77 ? -1.49 -17.625 -8.977 1 97.75 77 LEU B CA 1
ATOM 2048 C C . LEU B 1 77 ? -2.637 -16.625 -9.148 1 97.75 77 LEU B C 1
ATOM 2050 O O . LEU B 1 77 ? -2.48 -15.438 -8.852 1 97.75 77 LEU B O 1
ATOM 2054 N N . SER B 1 78 ? -3.713 -17.094 -9.578 1 96.56 78 SER B N 1
ATOM 2055 C CA . SER B 1 78 ? -4.898 -16.266 -9.758 1 96.56 78 SER B CA 1
ATOM 2056 C C . SER B 1 78 ? -5.398 -15.711 -8.43 1 96.56 78 SER B C 1
ATOM 2058 O O . SER B 1 78 ? -5.711 -14.523 -8.328 1 96.56 78 SER B O 1
ATOM 2060 N N . ARG B 1 79 ? -5.453 -16.484 -7.535 1 96.25 79 ARG B N 1
ATOM 2061 C CA . ARG B 1 79 ? -5.895 -16.078 -6.207 1 96.25 79 ARG B CA 1
ATOM 2062 C C . ARG B 1 79 ? -4.984 -14.992 -5.637 1 96.25 79 ARG B C 1
ATOM 2064 O O . ARG B 1 79 ? -5.461 -14 -5.086 1 96.25 79 ARG B O 1
ATOM 2071 N N . GLN B 1 80 ? -3.764 -15.195 -5.777 1 95.38 80 GLN B N 1
ATOM 2072 C CA . GLN B 1 80 ? -2.789 -14.234 -5.281 1 95.38 80 GLN B CA 1
ATOM 2073 C C . GLN B 1 80 ? -2.934 -12.891 -5.996 1 95.38 80 GLN B C 1
ATOM 2075 O O . GLN B 1 80 ? -2.834 -11.836 -5.367 1 95.38 80 GLN B O 1
ATOM 2080 N N . ARG B 1 81 ? -3.166 -12.977 -7.191 1 94.81 81 ARG B N 1
ATOM 2081 C CA . ARG B 1 81 ? -3.336 -11.758 -7.969 1 94.81 81 ARG B CA 1
ATOM 2082 C C . ARG B 1 81 ? -4.516 -10.938 -7.457 1 94.81 81 ARG B C 1
ATOM 2084 O O . ARG B 1 81 ? -4.398 -9.727 -7.254 1 94.81 81 ARG B O 1
ATOM 2091 N N . VAL B 1 82 ? -5.602 -11.555 -7.258 1 95.19 82 VAL B N 1
ATOM 2092 C CA . VAL B 1 82 ? -6.816 -10.883 -6.801 1 95.19 82 VAL B CA 1
ATOM 2093 C C . VAL B 1 82 ? -6.59 -10.297 -5.41 1 95.19 82 VAL B C 1
ATOM 2095 O O . VAL B 1 82 ? -6.914 -9.133 -5.164 1 95.19 82 VAL B O 1
ATOM 2098 N N . LEU B 1 83 ? -5.992 -11.047 -4.582 1 94.5 83 LEU B N 1
ATOM 2099 C CA . LEU B 1 83 ? -5.734 -10.617 -3.215 1 94.5 83 LEU B CA 1
ATOM 2100 C C . LEU B 1 83 ? -4.777 -9.43 -3.191 1 94.5 83 LEU B C 1
ATOM 2102 O O . LEU B 1 83 ? -5 -8.461 -2.469 1 94.5 83 LEU B O 1
ATOM 2106 N N . HIS B 1 84 ? -3.803 -9.523 -3.994 1 96.06 84 HIS B N 1
ATOM 2107 C CA . HIS B 1 84 ? -2.809 -8.461 -4.062 1 96.06 84 HIS B CA 1
ATOM 2108 C C . HIS B 1 84 ? -3.41 -7.176 -4.633 1 96.06 84 HIS B C 1
ATOM 2110 O O . HIS B 1 84 ? -3.139 -6.082 -4.133 1 96.06 84 HIS B O 1
ATOM 2116 N N . ALA B 1 85 ? -4.176 -7.328 -5.605 1 96.31 85 ALA B N 1
ATOM 2117 C CA . ALA B 1 85 ? -4.82 -6.156 -6.195 1 96.31 85 ALA B CA 1
ATOM 2118 C C . ALA B 1 85 ? -5.684 -5.43 -5.172 1 96.31 85 ALA B C 1
ATOM 2120 O O . ALA B 1 85 ? -5.664 -4.199 -5.09 1 96.31 85 ALA B O 1
ATOM 2121 N N . ARG B 1 86 ? -6.391 -6.09 -4.391 1 96.88 86 ARG B N 1
ATOM 2122 C CA . ARG B 1 86 ? -7.246 -5.52 -3.355 1 96.88 86 ARG B CA 1
ATOM 2123 C C . ARG B 1 86 ? -6.414 -4.816 -2.287 1 96.88 86 ARG B C 1
ATOM 2125 O O . ARG B 1 86 ? -6.746 -3.705 -1.866 1 96.88 86 ARG B O 1
ATOM 2132 N N . ARG B 1 87 ? -5.402 -5.496 -1.943 1 97.19 87 ARG B N 1
ATOM 2133 C CA . ARG B 1 87 ? -4.539 -4.941 -0.906 1 97.19 87 ARG B CA 1
ATOM 2134 C C . ARG B 1 87 ? -3.871 -3.654 -1.379 1 97.19 87 ARG B C 1
ATOM 2136 O O . ARG B 1 87 ? -3.838 -2.662 -0.649 1 97.19 87 ARG B O 1
ATOM 2143 N N . VAL B 1 88 ? -3.428 -3.65 -2.484 1 97.44 88 VAL B N 1
ATOM 2144 C CA . VAL B 1 88 ? -2.771 -2.479 -3.061 1 97.44 88 VAL B CA 1
ATOM 2145 C C . VAL B 1 88 ? -3.777 -1.337 -3.193 1 97.44 88 VAL B C 1
ATOM 2147 O O . VAL B 1 88 ? -3.479 -0.194 -2.842 1 97.44 88 VAL B O 1
ATOM 2150 N N . ARG B 1 89 ? -4.918 -1.635 -3.594 1 97.69 89 ARG B N 1
ATOM 2151 C CA . ARG B 1 89 ? -5.953 -0.618 -3.734 1 97.69 89 ARG B CA 1
ATOM 2152 C C . ARG B 1 89 ? -6.273 0.025 -2.389 1 97.69 89 ARG B C 1
ATOM 2154 O O . ARG B 1 89 ? -6.344 1.252 -2.283 1 97.69 89 ARG B O 1
ATOM 2161 N N . ARG B 1 90 ? -6.363 -0.755 -1.451 1 97.81 90 ARG B N 1
ATOM 2162 C CA . ARG B 1 90 ? -6.668 -0.265 -0.111 1 97.81 90 ARG B CA 1
ATOM 2163 C C . ARG B 1 90 ? -5.555 0.64 0.407 1 97.81 90 ARG B C 1
ATOM 2165 O O . ARG B 1 90 ? -5.824 1.707 0.964 1 97.81 90 ARG B O 1
ATOM 2172 N N . LEU B 1 91 ? -4.371 0.218 0.187 1 98.06 91 LEU B N 1
ATOM 2173 C CA . LEU B 1 91 ? -3.227 0.995 0.651 1 98.06 91 LEU B CA 1
ATOM 2174 C C . LEU B 1 91 ? -3.105 2.301 -0.126 1 98.06 91 LEU B C 1
ATOM 2176 O O . LEU B 1 91 ? -2.787 3.344 0.45 1 98.06 91 LEU B O 1
ATOM 2180 N N . GLN B 1 92 ? -3.369 2.23 -1.335 1 97.88 92 GLN B N 1
ATOM 2181 C CA . GLN B 1 92 ? -3.35 3.443 -2.148 1 97.88 92 GLN B CA 1
ATOM 2182 C C . GLN B 1 92 ? -4.426 4.426 -1.693 1 97.88 92 GLN B C 1
ATOM 2184 O O . GLN B 1 92 ? -4.191 5.637 -1.656 1 97.88 92 GLN B O 1
ATOM 2189 N N . GLU B 1 93 ? -5.543 4 -1.369 1 97.88 93 GLU B N 1
ATOM 2190 C CA . GLU B 1 93 ? -6.609 4.84 -0.83 1 97.88 93 GLU B CA 1
ATOM 2191 C C . GLU B 1 93 ? -6.195 5.48 0.491 1 97.88 93 GLU B C 1
ATOM 2193 O O . GLU B 1 93 ? -6.469 6.66 0.729 1 97.88 93 GLU B O 1
ATOM 2198 N N . GLN B 1 94 ? -5.582 4.742 1.237 1 97.94 94 GLN B N 1
ATOM 2199 C CA . GLN B 1 94 ? -5.094 5.262 2.512 1 97.94 94 GLN B CA 1
ATOM 2200 C C . GLN B 1 94 ? -4.062 6.367 2.297 1 97.94 94 GLN B C 1
ATOM 2202 O O . GLN B 1 94 ? -4.086 7.387 2.986 1 97.94 94 GLN B O 1
ATOM 2207 N N . VAL B 1 95 ? -3.205 6.16 1.425 1 97.81 95 VAL B N 1
ATOM 2208 C CA . VAL B 1 95 ? -2.205 7.168 1.09 1 97.81 95 VAL B CA 1
ATOM 2209 C C . VAL B 1 95 ? -2.898 8.445 0.615 1 97.81 95 VAL B C 1
ATOM 2211 O O . VAL B 1 95 ? -2.58 9.539 1.08 1 97.81 95 VAL B O 1
ATOM 2214 N N . ALA B 1 96 ? -3.803 8.25 -0.211 1 97.19 96 ALA B N 1
ATOM 2215 C CA . ALA B 1 96 ? -4.527 9.398 -0.743 1 97.19 96 ALA B CA 1
ATOM 2216 C C . ALA B 1 96 ? -5.262 10.148 0.367 1 97.19 96 ALA B C 1
ATOM 2218 O O . ALA B 1 96 ? -5.242 11.383 0.411 1 97.19 96 ALA B O 1
ATOM 2219 N N . GLN B 1 97 ? -5.895 9.484 1.208 1 96.25 97 GLN B N 1
ATOM 2220 C CA . GLN B 1 97 ? -6.621 10.07 2.328 1 96.25 97 GLN B CA 1
ATOM 2221 C C . GLN B 1 97 ? -5.68 10.836 3.252 1 96.25 97 GLN B C 1
ATOM 2223 O O . GLN B 1 97 ? -5.996 11.945 3.688 1 96.25 97 GLN B O 1
ATOM 2228 N N . ARG B 1 98 ? -4.598 10.32 3.492 1 96.56 98 ARG B N 1
ATOM 2229 C CA . ARG B 1 98 ? -3.635 10.953 4.383 1 96.56 98 ARG B CA 1
ATOM 2230 C C . ARG B 1 98 ? -2.994 12.172 3.719 1 96.56 98 ARG B C 1
ATOM 2232 O O . ARG B 1 98 ? -2.705 13.164 4.383 1 96.56 98 ARG B O 1
ATOM 2239 N N . GLU B 1 99 ? -2.773 12 2.484 1 95.88 99 GLU B N 1
ATOM 2240 C CA . GLU B 1 99 ? -2.262 13.148 1.732 1 95.88 99 GLU B CA 1
ATOM 2241 C C . GLU B 1 99 ? -3.25 14.305 1.758 1 95.88 99 GLU B C 1
ATOM 2243 O O . GLU B 1 99 ? -2.859 15.461 1.969 1 95.88 99 GLU B O 1
ATOM 2248 N N . ALA B 1 100 ? -4.469 14.055 1.585 1 96.81 100 ALA B N 1
ATOM 2249 C CA . ALA B 1 100 ? -5.504 15.086 1.64 1 96.81 100 ALA B CA 1
ATOM 2250 C C . ALA B 1 100 ? -5.57 15.719 3.025 1 96.81 100 ALA B C 1
ATOM 2252 O O . ALA B 1 100 ? -5.699 16.938 3.152 1 96.81 100 ALA B O 1
ATOM 2253 N N . ALA B 1 101 ? -5.469 14.914 3.988 1 95.62 101 ALA B N 1
ATOM 2254 C CA . ALA B 1 101 ? -5.484 15.422 5.359 1 95.62 101 ALA B CA 1
ATOM 2255 C C . ALA B 1 101 ? -4.277 16.312 5.633 1 95.62 101 ALA B C 1
ATOM 2257 O O . ALA B 1 101 ? -4.398 17.359 6.277 1 95.62 101 ALA B O 1
ATOM 2258 N N . THR B 1 102 ? -3.152 15.914 5.168 1 96.56 102 THR B N 1
ATOM 2259 C CA . THR B 1 102 ? -1.937 16.703 5.324 1 96.56 102 THR B CA 1
ATOM 2260 C C . THR B 1 102 ? -2.086 18.062 4.652 1 96.56 102 THR B C 1
ATOM 2262 O O . THR B 1 102 ? -1.73 19.094 5.234 1 96.56 102 THR B O 1
ATOM 2265 N N . TRP B 1 103 ? -2.641 18.078 3.523 1 96.31 103 TRP B N 1
ATOM 2266 C CA . TRP B 1 103 ? -2.838 19.344 2.805 1 96.31 103 TRP B CA 1
ATOM 2267 C C . TRP B 1 103 ? -3.83 20.234 3.535 1 96.31 103 TRP B C 1
ATOM 2269 O O . TRP B 1 103 ? -3.611 21.453 3.654 1 96.31 103 TRP B O 1
ATOM 2279 N N . ALA B 1 104 ? -4.852 19.656 4.027 1 97.31 104 ALA B N 1
ATOM 2280 C CA . ALA B 1 104 ? -5.844 20.422 4.77 1 97.31 104 ALA B CA 1
ATOM 2281 C C . ALA B 1 104 ? -5.223 21.078 6.004 1 97.31 104 ALA B C 1
ATOM 2283 O O . ALA B 1 104 ? -5.441 22.25 6.27 1 97.31 104 ALA B O 1
ATOM 2284 N N . LEU B 1 105 ? -4.406 20.328 6.66 1 97.19 105 LEU B N 1
ATOM 2285 C CA . LEU B 1 105 ? -3.764 20.844 7.867 1 97.19 105 LEU B CA 1
ATOM 2286 C C . LEU B 1 105 ? -2.729 21.906 7.52 1 97.19 105 LEU B C 1
ATOM 2288 O O . LEU B 1 105 ? -2.607 22.906 8.227 1 97.19 105 LEU B O 1
ATOM 2292 N N . ALA B 1 106 ? -2.053 21.688 6.508 1 97.44 106 ALA B N 1
ATOM 2293 C CA . ALA B 1 106 ? -1.063 22.656 6.066 1 97.44 106 ALA B CA 1
ATOM 2294 C C . ALA B 1 106 ? -1.728 23.984 5.703 1 97.44 106 ALA B C 1
ATOM 2296 O O . ALA B 1 106 ? -1.203 25.062 6.02 1 97.44 106 ALA B O 1
ATOM 2297 N N . PHE B 1 107 ? -2.861 23.938 5.047 1 97.75 107 PHE B N 1
ATOM 2298 C CA . PHE B 1 107 ? -3.619 25.125 4.695 1 97.75 107 PHE B CA 1
ATOM 2299 C C . PHE B 1 107 ? -4.09 25.859 5.949 1 97.75 107 PHE B C 1
ATOM 2301 O O . PHE B 1 107 ? -3.971 27.078 6.043 1 97.75 107 PHE B O 1
ATOM 2308 N N . GLU B 1 108 ? -4.586 25.109 6.832 1 97.38 108 GLU B N 1
ATOM 2309 C CA . GLU B 1 108 ? -5.039 25.703 8.086 1 97.38 108 GLU B CA 1
ATOM 2310 C C . GLU B 1 108 ? -3.877 26.328 8.844 1 97.38 108 GLU B C 1
ATOM 2312 O O . GLU B 1 108 ? -4.023 27.406 9.422 1 97.38 108 GLU B O 1
ATOM 2317 N N . LEU B 1 109 ? -2.779 25.734 8.828 1 97.38 109 LEU B N 1
ATOM 2318 C CA . LEU B 1 109 ? -1.589 26.266 9.484 1 97.38 109 LEU B CA 1
ATOM 2319 C C . LEU B 1 109 ? -1.156 27.578 8.859 1 97.38 109 LEU B C 1
ATOM 2321 O O . LEU B 1 109 ? -0.82 28.531 9.562 1 97.38 109 LEU B O 1
ATOM 2325 N N . GLN B 1 110 ? -1.194 27.516 7.59 1 96.88 110 GLN B N 1
ATOM 2326 C CA . GLN B 1 110 ? -0.813 28.719 6.879 1 96.88 110 GLN B CA 1
ATOM 2327 C C . GLN B 1 110 ? -1.767 29.875 7.203 1 96.88 110 GLN B C 1
ATOM 2329 O O . GLN B 1 110 ? -1.332 31 7.422 1 96.88 110 GLN B O 1
ATOM 2334 N N . ARG B 1 111 ? -3.016 29.609 7.277 1 96.44 111 ARG B N 1
ATOM 2335 C CA . ARG B 1 111 ? -4.023 30.594 7.625 1 96.44 111 ARG B CA 1
ATOM 2336 C C . ARG B 1 111 ? -3.787 31.141 9.031 1 96.44 111 ARG B C 1
ATOM 2338 O O . ARG B 1 111 ? -3.82 32.375 9.242 1 96.44 111 ARG B O 1
ATOM 2345 N N . LEU B 1 112 ? -3.441 30.344 9.922 1 96.06 112 LEU B N 1
ATOM 2346 C CA . LEU B 1 112 ? -3.229 30.75 11.305 1 96.06 112 LEU B CA 1
ATOM 2347 C C . LEU B 1 112 ? -1.942 31.562 11.445 1 96.06 112 LEU B C 1
ATOM 2349 O O . LEU B 1 112 ? -1.869 32.5 12.25 1 96.06 112 LEU B O 1
ATOM 2353 N N . LEU B 1 113 ? -1.054 31.219 10.602 1 95.62 113 LEU B N 1
ATOM 2354 C CA . LEU B 1 113 ? 0.195 31.969 10.625 1 95.62 113 LEU B CA 1
ATOM 2355 C C . LEU B 1 113 ? -0.026 33.406 10.141 1 95.62 113 LEU B C 1
ATOM 2357 O O . LEU B 1 113 ? 0.506 34.344 10.727 1 95.62 113 LEU B O 1
ATOM 2361 N N . GLU B 1 114 ? -0.785 33.562 9.203 1 95.5 114 GLU B N 1
ATOM 2362 C CA . GLU B 1 114 ? -1.123 34.875 8.703 1 95.5 114 GLU B CA 1
ATOM 2363 C C . GLU B 1 114 ? -1.914 35.688 9.734 1 95.5 114 GLU B C 1
ATOM 2365 O O . GLU B 1 114 ? -1.649 36.875 9.953 1 95.5 114 GLU B O 1
ATOM 2370 N N . GLU B 1 115 ? -2.756 34.969 10.32 1 93.75 115 GLU B N 1
ATOM 2371 C CA . GLU B 1 115 ? -3.545 35.625 11.375 1 93.75 115 GLU B CA 1
ATOM 2372 C C . GLU B 1 115 ? -2.66 36.062 12.539 1 93.75 115 GLU B C 1
ATOM 2374 O O . GLU B 1 115 ? -2.844 37.125 13.086 1 93.75 115 GLU B O 1
ATOM 2379 N N . ARG B 1 116 ? -1.753 35.25 12.828 1 93.5 116 ARG B N 1
ATOM 2380 C CA . ARG B 1 116 ? -0.83 35.562 13.922 1 93.5 116 ARG B CA 1
ATOM 2381 C C . ARG B 1 116 ? 0.005 36.781 13.586 1 93.5 116 ARG B C 1
ATOM 2383 O O . ARG B 1 116 ? 0.214 37.656 14.445 1 93.5 116 ARG B O 1
ATOM 2390 N N . GLU B 1 117 ? 0.415 36.781 12.414 1 93.75 117 GLU B N 1
ATOM 2391 C CA . GLU B 1 117 ? 1.203 37.938 12 1 93.75 117 GLU B CA 1
ATOM 2392 C C . GLU B 1 117 ? 0.38 39.25 12.07 1 93.75 117 GLU B C 1
ATOM 2394 O O . GLU B 1 117 ? 0.873 40.281 12.523 1 93.75 117 GLU B O 1
ATOM 2399 N N . GLU B 1 118 ? -0.81 39.156 11.711 1 94.81 118 GLU B N 1
ATOM 2400 C CA . GLU B 1 118 ? -1.709 40.312 11.781 1 94.81 118 GLU B CA 1
ATOM 2401 C C . GLU B 1 118 ? -1.959 40.719 13.2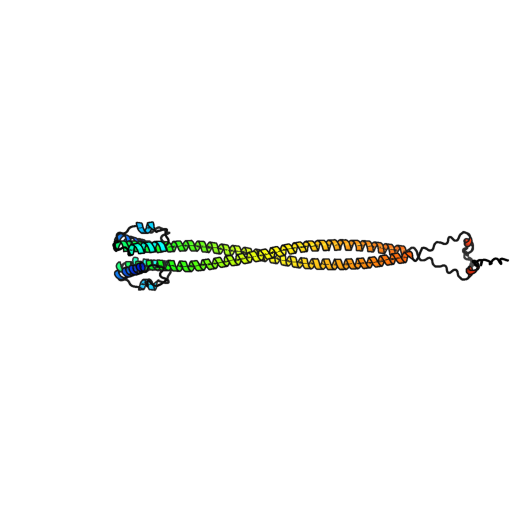27 1 94.81 118 GLU B C 1
ATOM 2403 O O . GLU B 1 118 ? -1.97 41.906 13.547 1 94.81 118 GLU B O 1
ATOM 2408 N N . MET B 1 119 ? -2.092 39.75 14.008 1 94.19 119 MET B N 1
ATOM 2409 C CA . MET B 1 119 ? -2.344 40.031 15.422 1 94.19 119 MET B CA 1
ATOM 2410 C C . MET B 1 119 ? -1.12 40.656 16.078 1 94.19 119 MET B C 1
ATOM 2412 O O . MET B 1 119 ? -1.252 41.562 16.906 1 94.19 119 MET B O 1
ATOM 2416 N N . LEU B 1 120 ? -0.009 40.219 15.656 1 94.44 120 LEU B N 1
ATOM 2417 C CA . LEU B 1 120 ? 1.229 40.781 16.188 1 94.44 120 LEU B CA 1
ATOM 2418 C C . LEU B 1 120 ? 1.384 42.25 15.766 1 94.44 120 LEU B C 1
ATOM 2420 O O . LEU B 1 120 ? 1.791 43.062 16.578 1 94.44 120 LEU B O 1
ATOM 2424 N N . LEU B 1 121 ? 0.956 42.5 14.609 1 96.88 121 LEU B N 1
ATOM 2425 C CA . LEU B 1 121 ? 1.007 43.875 14.117 1 96.88 121 LEU B CA 1
ATOM 2426 C C . LEU B 1 121 ? 0.02 44.75 14.875 1 96.88 121 LEU B C 1
ATOM 2428 O O . LEU B 1 121 ? 0.367 45.875 15.289 1 96.88 121 LEU B O 1
ATOM 2432 N N . GLN B 1 122 ? -1.104 44.281 15.102 1 97 122 GLN B N 1
ATOM 2433 C CA . GLN B 1 122 ? -2.135 45 15.82 1 97 122 GLN B CA 1
ATOM 2434 C C . GLN B 1 122 ? -1.729 45.25 17.281 1 97 122 GLN B C 1
ATOM 2436 O O . GLN B 1 122 ? -1.924 46.344 17.812 1 97 122 GLN B O 1
ATOM 2441 N N . LEU B 1 123 ? -1.192 44.281 17.875 1 96.88 123 LEU B N 1
ATOM 2442 C CA . LEU B 1 123 ? -0.729 44.406 19.25 1 96.88 123 LEU B CA 1
ATOM 2443 C C . LEU B 1 123 ? 0.371 45.469 19.359 1 96.88 123 LEU B C 1
ATOM 2445 O O . LEU B 1 123 ? 0.36 46.281 20.281 1 96.88 123 LEU B O 1
ATOM 2449 N N . GLY B 1 124 ? 1.245 45.438 18.453 1 97.69 124 GLY B N 1
ATOM 2450 C CA . GLY B 1 124 ? 2.297 46.438 18.422 1 97.69 124 GLY B CA 1
ATOM 2451 C C . GLY B 1 124 ? 1.768 47.844 18.297 1 97.69 124 GLY B C 1
ATOM 2452 O O . GLY B 1 124 ? 2.184 48.75 19.031 1 97.69 124 GLY B O 1
ATOM 2453 N N . GLN B 1 125 ? 0.83 48 17.484 1 98.31 125 GLN B N 1
ATOM 2454 C CA . GLN B 1 125 ? 0.218 49.312 17.281 1 98.31 125 GLN B CA 1
ATOM 2455 C C . GLN B 1 125 ? -0.525 49.781 18.531 1 98.31 125 GLN B C 1
ATOM 2457 O O . GLN B 1 125 ? -0.41 50.938 18.953 1 98.31 125 GLN B O 1
ATOM 2462 N N . THR B 1 126 ? -1.218 48.812 19.062 1 98.31 126 THR B N 1
ATOM 2463 C CA . THR B 1 126 ? -1.977 49.156 20.266 1 98.31 126 THR B CA 1
ATOM 2464 C C . THR B 1 126 ? -1.039 49.5 21.422 1 98.31 126 THR B C 1
ATOM 2466 O O . THR B 1 126 ? -1.324 50.406 22.203 1 98.31 126 THR B O 1
ATOM 2469 N N . GLN B 1 127 ? 0.077 48.875 21.469 1 97.56 127 GLN B N 1
ATOM 2470 C CA . GLN B 1 127 ? 1.075 49.156 22.5 1 97.56 127 GLN B CA 1
ATOM 2471 C C . GLN B 1 127 ? 1.725 50.5 22.281 1 97.56 127 GLN B C 1
ATOM 2473 O O . GLN B 1 127 ? 1.963 51.25 23.25 1 97.56 127 GLN B O 1
ATOM 2478 N N . ASP B 1 128 ? 1.918 50.844 21.109 1 98.31 128 ASP B N 1
ATOM 2479 C CA . ASP B 1 128 ? 2.459 52.156 20.781 1 98.31 128 ASP B CA 1
ATOM 2480 C C . ASP B 1 128 ? 1.476 53.25 21.172 1 98.31 128 ASP B C 1
ATOM 2482 O O . ASP B 1 128 ? 1.867 54.281 21.766 1 98.31 128 ASP B O 1
ATOM 2486 N N . ASP B 1 129 ? 0.254 53.094 20.875 1 98 129 ASP B N 1
ATOM 2487 C CA . ASP B 1 129 ? -0.787 54.062 21.219 1 98 129 ASP B CA 1
ATOM 2488 C C . ASP B 1 129 ? -0.92 54.219 22.734 1 98 129 ASP B C 1
ATOM 2490 O O . ASP B 1 129 ? -1.114 55.312 23.25 1 98 129 ASP B O 1
ATOM 2494 N N . LEU B 1 130 ? -0.835 53.094 23.391 1 98.31 130 LEU B N 1
ATOM 2495 C CA . LEU B 1 130 ? -0.916 53.125 24.859 1 98.31 130 LEU B CA 1
ATOM 2496 C C . LEU B 1 130 ? 0.249 53.906 25.453 1 98.31 130 LEU B C 1
ATOM 2498 O O . LEU B 1 130 ? 0.051 54.75 26.328 1 98.31 130 LEU B O 1
ATOM 2502 N N . GLN B 1 131 ? 1.402 53.719 24.938 1 97.56 131 GLN B N 1
ATOM 2503 C CA . GLN B 1 131 ? 2.58 54.438 25.438 1 97.56 131 GLN B CA 1
ATOM 2504 C C . GLN B 1 131 ? 2.475 55.938 25.188 1 97.56 131 GLN B C 1
ATOM 2506 O O . GLN B 1 131 ? 2.812 56.719 26.062 1 97.56 131 GLN B O 1
ATOM 2511 N N . LYS B 1 132 ? 1.933 56.25 24.062 1 97.38 132 LYS B N 1
ATOM 2512 C CA . LYS B 1 132 ? 1.716 57.656 23.734 1 97.38 132 LYS B CA 1
ATOM 2513 C C . LYS B 1 132 ? 0.697 58.312 24.688 1 97.38 132 LYS B C 1
ATOM 2515 O O . LYS B 1 132 ? 0.91 59.406 25.188 1 97.38 132 LYS B O 1
ATOM 2520 N N . SER B 1 133 ? -0.295 57.562 24.969 1 97.31 133 SER B N 1
ATOM 2521 C CA . SER B 1 133 ? -1.353 58.062 25.844 1 97.31 133 SER B CA 1
ATOM 2522 C C . SER B 1 133 ? -0.867 58.188 27.281 1 97.31 133 SER B C 1
ATOM 2524 O O . SER B 1 133 ? -1.201 59.156 27.969 1 97.31 133 SER B O 1
ATOM 2526 N N . LEU B 1 134 ? -0.073 57.281 27.641 1 96.75 134 LEU B N 1
ATOM 2527 C CA . LEU B 1 134 ? 0.483 57.312 28.984 1 96.75 134 LEU B CA 1
ATOM 2528 C C . LEU B 1 134 ? 1.433 58.5 29.141 1 96.75 134 LEU B C 1
ATOM 2530 O O . LEU B 1 134 ? 1.414 59.188 30.172 1 96.75 134 LEU B O 1
ATOM 2534 N N . HIS B 1 135 ? 2.109 58.781 28.172 1 96.81 135 HIS B N 1
ATOM 2535 C CA . HIS B 1 135 ? 3.018 59.906 28.172 1 96.81 135 HIS B CA 1
ATOM 2536 C C . HIS B 1 135 ? 2.248 61.219 28.234 1 96.81 135 HIS B C 1
ATOM 2538 O O . HIS B 1 135 ? 2.564 62.094 29.047 1 96.81 135 HIS B O 1
ATOM 2544 N N . GLU B 1 136 ? 1.232 61.344 27.5 1 96.56 136 GLU B N 1
ATOM 2545 C CA . GLU B 1 136 ? 0.404 62.562 27.469 1 96.56 136 GLU B CA 1
ATOM 2546 C C . GLU B 1 136 ? -0.292 62.781 28.812 1 96.56 136 GLU B C 1
ATOM 2548 O O . GLU B 1 136 ? -0.399 63.906 29.297 1 96.56 136 GLU B O 1
ATOM 2553 N N . ARG B 1 137 ? -0.652 61.656 29.344 1 94 137 ARG B N 1
ATOM 2554 C CA . ARG B 1 137 ? -1.281 61.719 30.656 1 94 137 ARG B CA 1
ATOM 2555 C C . ARG B 1 137 ? -0.313 62.25 31.703 1 94 137 ARG B C 1
ATOM 2557 O O . ARG B 1 137 ? -0.679 63.125 32.531 1 94 137 ARG B O 1
ATOM 2564 N N . GLU B 1 138 ? 0.844 61.875 31.656 1 94.44 138 GLU B N 1
ATOM 2565 C CA . GLU B 1 138 ? 1.85 62.312 32.594 1 94.44 138 GLU B CA 1
ATOM 2566 C C . GLU B 1 138 ? 2.197 63.781 32.406 1 94.44 138 GLU B C 1
ATOM 2568 O O . GLU B 1 138 ? 2.354 64.562 33.375 1 94.44 138 GLU B O 1
ATOM 2573 N N . VAL B 1 139 ? 2.238 64.25 31.203 1 96.38 139 VAL B N 1
ATOM 2574 C CA . VAL B 1 139 ? 2.523 65.625 30.891 1 96.38 139 VAL B CA 1
ATOM 2575 C C . VAL B 1 139 ? 1.383 66.5 31.375 1 96.38 139 VAL B C 1
ATOM 2577 O O . VAL B 1 139 ? 1.62 67.562 32.031 1 96.38 139 VAL B O 1
ATOM 2580 N N . LEU B 1 140 ? 0.153 66.125 31.234 1 96.44 140 LEU B N 1
ATOM 2581 C CA . LEU B 1 140 ? -1.021 66.875 31.656 1 96.44 140 LEU B CA 1
ATOM 2582 C C . LEU B 1 140 ? -1.118 66.938 33.188 1 96.44 140 LEU B C 1
ATOM 2584 O O . LEU B 1 140 ? -1.491 67.938 33.75 1 96.44 140 LEU B O 1
ATOM 2588 N N . ARG B 1 141 ? -0.74 65.812 33.781 1 94.12 141 ARG B N 1
ATOM 2589 C CA . ARG B 1 141 ? -0.716 65.812 35.219 1 94.12 141 ARG B CA 1
ATOM 2590 C C . ARG B 1 141 ? 0.282 66.812 35.781 1 94.12 141 ARG B C 1
ATOM 2592 O O . ARG B 1 141 ? -0.006 67.5 36.75 1 94.12 141 ARG B O 1
ATOM 2599 N N . GLY B 1 142 ? 1.382 67 35.188 1 93.25 142 GLY B N 1
ATOM 2600 C CA . GLY B 1 142 ? 2.381 68 35.562 1 93.25 142 GLY B CA 1
ATOM 2601 C C . GLY B 1 142 ? 1.926 69.438 35.344 1 93.25 142 GLY B C 1
ATOM 2602 O O . GLY B 1 142 ? 2.1 70.25 36.219 1 93.25 142 GLY B O 1
ATOM 2603 N N . GLN B 1 143 ? 1.308 69.562 34.25 1 94.06 143 GLN B N 1
ATOM 2604 C CA . GLN B 1 143 ? 0.798 70.875 33.906 1 94.06 143 GLN B CA 1
ATOM 2605 C C . GLN B 1 143 ? -0.32 71.312 34.875 1 94.06 143 GLN B C 1
ATOM 2607 O O . GLN B 1 143 ? -0.392 72.438 35.281 1 94.06 143 GLN B O 1
ATOM 2612 N N . LEU B 1 144 ? -1.113 70.375 35.188 1 93.5 144 LEU B N 1
ATOM 2613 C CA . LEU B 1 144 ? -2.213 70.625 36.094 1 93.5 144 LEU B CA 1
ATOM 2614 C C . LEU B 1 144 ? -1.685 71 37.5 1 93.5 144 LEU B C 1
ATOM 2616 O O . LEU B 1 144 ? -2.168 71.938 38.125 1 93.5 144 LEU B O 1
ATOM 2620 N N . LEU B 1 145 ? -0.728 70.25 37.969 1 91.88 145 LEU B N 1
ATOM 2621 C CA . LEU B 1 145 ? -0.109 70.5 39.25 1 91.88 145 LEU B CA 1
ATOM 2622 C C . LEU B 1 145 ? 0.532 71.938 39.25 1 91.88 145 LEU B C 1
ATOM 2624 O O . LEU B 1 145 ? 0.414 72.625 40.25 1 91.88 145 LEU B O 1
ATOM 2628 N N . GLN B 1 146 ? 1.094 72.312 38.188 1 89.94 146 GLN B N 1
ATOM 2629 C CA . GLN B 1 146 ? 1.723 73.625 38.062 1 89.94 146 GLN B CA 1
ATOM 2630 C C . GLN B 1 146 ? 0.677 74.75 38.031 1 89.94 146 GLN B C 1
ATOM 2632 O O . GLN B 1 146 ? 0.856 75.75 38.656 1 89.94 146 GLN B O 1
ATOM 2637 N N . ALA B 1 147 ? -0.381 74.438 37.438 1 86 147 ALA B N 1
ATOM 2638 C CA . ALA B 1 147 ? -1.459 75.438 37.375 1 86 147 ALA B CA 1
ATOM 2639 C C . ALA B 1 147 ? -2.117 75.625 38.75 1 86 147 ALA B C 1
ATOM 2641 O O . ALA B 1 147 ? -2.445 76.75 39.125 1 86 147 ALA B O 1
ATOM 2642 N N . LYS B 1 148 ? -2.16 74.5 39.438 1 83.38 148 LYS B N 1
ATOM 2643 C CA . LYS B 1 148 ? -2.764 74.562 40.75 1 83.38 148 LYS B CA 1
ATOM 2644 C C . LYS B 1 148 ? -1.833 75.25 41.75 1 83.38 148 LYS B C 1
ATOM 2646 O O . LYS B 1 148 ? -2.287 76 42.625 1 83.38 148 LYS B O 1
ATOM 2651 N N . ARG B 1 149 ? -0.613 75.25 41.594 1 83.12 149 ARG B N 1
ATOM 2652 C CA . ARG B 1 149 ? 0.368 75.875 42.438 1 83.12 149 ARG B CA 1
ATOM 2653 C C . ARG B 1 149 ? 0.421 77.375 42.188 1 83.12 149 ARG B C 1
ATOM 2655 O O . ARG B 1 149 ? 0.501 78.188 43.094 1 83.12 149 ARG B O 1
ATOM 2662 N N . SER B 1 150 ? 0.285 77.75 41.031 1 80.38 150 SER B N 1
ATOM 2663 C CA . SER B 1 150 ? 0.314 79.188 40.625 1 80.38 150 SER B CA 1
ATOM 2664 C C . SER B 1 150 ? -0.937 79.875 41.125 1 80.38 150 SER B C 1
ATOM 2666 O O . SER B 1 150 ? -0.878 81.062 41.469 1 80.38 150 SER B O 1
ATOM 2668 N N . ALA B 1 151 ? -1.986 79.312 41.25 1 75.75 151 ALA B N 1
ATOM 2669 C CA . ALA B 1 151 ? -3.236 79.875 41.719 1 75.75 151 ALA B CA 1
ATOM 2670 C C . ALA B 1 151 ? -3.221 80.062 43.219 1 75.75 151 ALA B C 1
ATOM 2672 O O . ALA B 1 151 ? -3.877 81 43.75 1 75.75 151 ALA B O 1
ATOM 2673 N N . GLN B 1 152 ? -2.523 79.312 43.938 1 74.38 152 GLN B N 1
ATOM 2674 C CA . GLN B 1 152 ? -2.43 79.438 45.375 1 74.38 152 GLN B CA 1
ATOM 2675 C C . GLN B 1 152 ? -1.493 80.562 45.75 1 74.38 152 GLN B C 1
ATOM 2677 O O . GLN B 1 152 ? -1.662 81.188 46.812 1 74.38 152 GLN B O 1
ATOM 2682 N N . PHE B 1 153 ? -0.554 81 45.062 1 68.19 153 PHE B N 1
ATOM 2683 C CA . PHE B 1 153 ? 0.421 82 45.406 1 68.19 153 PHE B CA 1
ATOM 2684 C C . PHE B 1 153 ? -0.073 83.375 44.969 1 68.19 153 PHE B C 1
ATOM 2686 O O . PHE B 1 153 ? 0.447 84.438 45.406 1 68.19 153 PHE B O 1
ATOM 2693 N N . ASN B 1 154 ? -1.039 83.688 44.281 1 60.59 154 ASN B N 1
ATOM 2694 C CA . ASN B 1 154 ? -1.677 85 44.031 1 60.59 154 ASN B CA 1
ATOM 2695 C C . ASN B 1 154 ? -3.084 85.062 44.625 1 60.59 154 ASN B C 1
ATOM 2697 O O . ASN B 1 154 ? -4.07 84.938 43.875 1 60.59 154 ASN B O 1
ATOM 2701 N N . PRO B 1 155 ? -3.123 85.125 46.031 1 57.5 155 PRO B N 1
ATOM 2702 C CA . PRO B 1 155 ? -4.449 85.188 46.656 1 57.5 155 PRO B CA 1
ATOM 2703 C C . PRO B 1 155 ? -5.262 86.375 46.188 1 57.5 155 PRO B C 1
ATOM 2705 O O . PRO B 1 155 ? -4.691 87.375 45.812 1 57.5 155 PRO B O 1
ATOM 2708 N N . PRO B 1 156 ? -6.512 86.25 45.906 1 53.09 156 PRO B N 1
ATOM 2709 C CA . PRO B 1 156 ? -7.258 87.438 45.594 1 53.09 156 PRO B CA 1
ATOM 2710 C C . PRO B 1 156 ? -6.918 88.625 46.531 1 53.09 156 PRO B C 1
ATOM 2712 O O . PRO B 1 156 ? -6.645 88.375 47.719 1 53.09 156 PRO B O 1
ATOM 2715 N N . SER B 1 157 ? -6.363 89.625 46.031 1 50.44 157 SER B N 1
ATOM 2716 C CA . SER B 1 157 ? -6.297 90.812 46.844 1 50.44 157 SER B CA 1
ATOM 2717 C C . SER B 1 157 ? -7.551 91 47.688 1 50.44 157 SER B C 1
ATOM 2719 O O . SER B 1 157 ? -8.664 91 47.156 1 50.44 157 SER B O 1
ATOM 2721 N N . GLU B 1 158 ? -7.543 90.625 48.812 1 49.22 158 GLU B N 1
ATOM 2722 C CA . GLU B 1 158 ? -8.609 91.125 49.656 1 49.22 158 GLU B CA 1
ATOM 2723 C C . GLU B 1 158 ? -9.039 92.562 49.25 1 49.22 158 GLU B C 1
ATOM 2725 O O . GLU B 1 158 ? -8.211 93.438 49.156 1 49.22 158 GLU B O 1
ATOM 2730 N N . GLU B 1 159 ? -10.062 92.75 48.625 1 48.38 159 GLU B N 1
ATOM 2731 C CA . GLU B 1 159 ? -10.625 94.125 48.625 1 48.38 159 GLU B CA 1
ATOM 2732 C C . GLU B 1 159 ? -10.406 94.812 49.969 1 48.38 159 GLU B C 1
ATOM 2734 O O . GLU B 1 159 ? -10.906 94.312 51 1 48.38 159 GLU B O 1
ATOM 2739 N N . VAL B 1 160 ? -9.359 95.438 50.188 1 46.91 160 VAL B N 1
ATOM 2740 C CA . VAL B 1 160 ? -9.359 96.375 51.312 1 46.91 160 VAL B CA 1
ATOM 2741 C C . VAL B 1 160 ? -10.664 97.188 51.344 1 46.91 160 VAL B C 1
ATOM 2743 O O . VAL B 1 160 ? -10.93 97.938 50.406 1 46.91 160 VAL B O 1
ATOM 2746 N N . ASP B 1 161 ? -11.641 96.688 51.875 1 41.16 161 ASP B N 1
ATOM 2747 C CA . ASP B 1 161 ? -12.75 97.562 52.281 1 41.16 161 ASP B CA 1
ATOM 2748 C C . ASP B 1 161 ? -12.242 98.875 52.781 1 41.16 161 ASP B C 1
ATOM 2750 O O . ASP B 1 161 ? -11.656 98.938 53.875 1 41.16 161 ASP B O 1
ATOM 2754 N N . CYS B 1 162 ? -11.82 99.75 51.844 1 37.72 162 CYS B N 1
ATOM 2755 C CA . CYS B 1 162 ? -11.703 101.062 52.344 1 37.72 162 CYS B CA 1
ATOM 2756 C C . CYS B 1 162 ? -12.922 101.5 53.156 1 37.72 162 CYS B C 1
ATOM 2758 O O . CYS B 1 162 ? -14.047 101.438 52.656 1 37.72 162 CYS B O 1
ATOM 2760 N N . GLY B 1 163 ? -13.016 101.125 54.281 1 38.78 163 GLY B N 1
ATOM 2761 C CA . GLY B 1 163 ? -14.023 101.812 55.125 1 38.78 163 GLY B CA 1
ATOM 2762 C C . GLY B 1 163 ? -14.367 103.188 54.656 1 38.78 163 GLY B C 1
ATOM 2763 O O . GLY B 1 163 ? -13.656 103.75 53.812 1 38.78 163 GLY B O 1
ATOM 2764 N N . PRO B 1 164 ? -15.461 103.812 55.031 1 41.28 164 PRO B N 1
ATOM 2765 C CA . PRO B 1 164 ? -16.031 105.062 54.562 1 41.28 164 PRO B CA 1
ATOM 2766 C C . PRO B 1 164 ? -14.977 106.188 54.438 1 41.28 164 PRO B C 1
ATOM 2768 O O . PRO B 1 164 ? -15.312 107.312 54.094 1 41.28 164 PRO B O 1
ATOM 2771 N N . ARG B 1 165 ? -13.969 106 55.031 1 38.72 165 ARG B N 1
ATOM 2772 C CA . ARG B 1 165 ? -13.297 107.312 55.125 1 38.72 165 ARG B CA 1
ATOM 2773 C C . ARG B 1 165 ? -12.656 107.688 53.781 1 38.72 165 ARG B C 1
ATOM 2775 O O . ARG B 1 165 ? -12.305 108.812 53.562 1 38.72 165 ARG B O 1
ATOM 2782 N N . ALA B 1 166 ? -12.25 106.812 53.031 1 39.41 166 ALA B N 1
ATOM 2783 C CA . ALA B 1 166 ? -11.461 107.25 51.906 1 39.41 166 ALA B CA 1
ATOM 2784 C C . ALA B 1 166 ? -12.367 107.625 50.719 1 39.41 166 ALA B C 1
ATOM 2786 O O . ALA B 1 166 ? -11.883 107.875 49.625 1 39.41 166 ALA B O 1
ATOM 2787 N N . GLN B 1 167 ? -13.641 107.562 50.906 1 37.34 167 GLN B N 1
ATOM 2788 C CA . GLN B 1 167 ? -14.547 108.062 49.906 1 37.34 167 GLN B CA 1
ATOM 2789 C C . GLN B 1 167 ? -14.141 109.438 49.469 1 37.34 167 GLN B C 1
ATOM 2791 O O . GLN B 1 167 ? -14.766 110.062 48.594 1 37.34 167 GLN B O 1
ATOM 2796 N N . GLN B 1 168 ? -13.406 110.188 50.438 1 34.28 168 GLN B N 1
ATOM 2797 C CA . GLN B 1 168 ? -13.492 111.562 50.125 1 34.28 168 GLN B CA 1
ATOM 2798 C C . GLN B 1 168 ? -12.844 111.875 48.781 1 34.28 168 GLN B C 1
ATOM 2800 O O . GLN B 1 168 ? -13.164 112.938 48.156 1 34.28 168 GLN B O 1
ATOM 2805 N N . GLN B 1 169 ? -11.625 111.375 48.656 1 35.59 169 GLN B N 1
ATOM 2806 C CA . GLN B 1 169 ? -10.891 112.25 47.719 1 35.59 169 GLN B CA 1
ATOM 2807 C C . GLN B 1 169 ? -11.281 111.938 46.281 1 35.59 169 GLN B C 1
ATOM 2809 O O . GLN B 1 169 ? -10.781 112.562 45.344 1 35.59 169 GLN B O 1
ATOM 2814 N N . CYS B 1 170 ? -11.75 110.75 46.125 1 34.03 170 CYS B N 1
ATOM 2815 C CA . CYS B 1 170 ? -11.719 110.5 44.719 1 34.03 170 CYS B CA 1
ATOM 2816 C C . CYS B 1 170 ? -12.828 111.25 44 1 34.03 170 CYS B C 1
ATOM 2818 O O . CYS B 1 170 ? -13.516 110.688 43.125 1 34.03 170 CYS B O 1
ATOM 2820 N N . ALA B 1 171 ? -13.492 112.188 44.844 1 33.66 171 ALA B N 1
ATOM 2821 C CA . ALA B 1 171 ? -14.625 112.75 44.125 1 33.66 171 ALA B CA 1
ATOM 2822 C C . ALA B 1 171 ? -14.195 113.25 42.75 1 33.66 171 ALA B C 1
ATOM 2824 O O . ALA B 1 171 ? -13.102 113.812 42.594 1 33.66 171 ALA B O 1
ATOM 2825 N N . THR B 1 172 ? -14.898 112.812 41.812 1 34.53 172 THR B N 1
ATOM 2826 C CA . THR B 1 172 ? -15.062 112.875 40.375 1 34.53 172 THR B CA 1
ATOM 2827 C C . THR B 1 172 ? -15.07 114.375 39.938 1 34.53 172 THR B C 1
ATOM 2829 O O . THR B 1 172 ? -15.922 115.125 40.375 1 34.53 172 THR B O 1
ATOM 2832 N N . ALA B 1 173 ? -13.82 115 39.906 1 36.88 173 ALA B N 1
ATOM 2833 C CA . ALA B 1 173 ? -13.727 116.312 39.25 1 36.88 173 ALA B CA 1
ATOM 2834 C C . ALA B 1 173 ? -14.57 116.312 37.969 1 36.88 173 ALA B C 1
ATOM 2836 O O . ALA B 1 173 ? -14.344 115.562 37.031 1 36.88 173 ALA B O 1
ATOM 2837 N N . TRP B 1 174 ? -15.875 116.5 38.188 1 36.16 174 TRP B N 1
ATOM 2838 C CA . TRP B 1 174 ? -16.781 116.875 37.094 1 36.16 174 TRP B CA 1
ATOM 2839 C C . TRP B 1 174 ? -16.109 117.875 36.125 1 36.16 174 TRP B C 1
ATOM 2841 O O . TRP B 1 174 ? -15.414 118.812 36.562 1 36.16 174 TRP B O 1
ATOM 2851 N N . PRO B 1 175 ? -16 117.5 34.906 1 36.25 175 PRO B N 1
ATOM 2852 C CA . PRO B 1 175 ? -15.438 118.25 33.812 1 36.25 175 PRO B CA 1
ATOM 2853 C C . PRO B 1 175 ? -16.016 119.688 33.719 1 36.25 175 PRO B C 1
ATOM 2855 O O . PRO B 1 175 ? -17.188 119.875 34.031 1 36.25 175 PRO B O 1
ATOM 2858 N N . GLN B 1 176 ? -15.273 120.688 34.094 1 32.91 176 GLN B N 1
ATOM 2859 C CA . GLN B 1 176 ? -15.555 122.125 33.844 1 32.91 176 GLN B CA 1
ATOM 2860 C C . GLN B 1 176 ? -16 122.312 32.406 1 32.91 176 GLN B C 1
ATOM 2862 O O . GLN B 1 176 ? -15.312 121.938 31.453 1 32.91 176 GLN B O 1
ATOM 2867 N N . HIS B 1 177 ? -17.328 122.125 32.188 1 34 177 HIS B N 1
ATOM 2868 C CA . HIS B 1 177 ? -17.844 122.562 30.906 1 34 177 HIS B CA 1
ATOM 2869 C C . HIS B 1 177 ? -17.391 124 30.625 1 34 177 HIS B C 1
ATOM 2871 O O . HIS B 1 177 ? -17.828 124.938 31.297 1 34 177 HIS B O 1
ATOM 2877 N N . ALA B 1 178 ? -16.062 124.312 30.438 1 30.19 178 ALA B N 1
ATOM 2878 C CA . ALA B 1 178 ? -15.648 125.625 30.016 1 30.19 178 ALA B CA 1
ATOM 2879 C C . ALA B 1 178 ? -16.391 126.062 28.75 1 30.19 178 ALA B C 1
ATOM 2881 O O . ALA B 1 178 ? -16.812 127.25 28.625 1 30.19 178 ALA B O 1
ATOM 2882 N N . GLU B 1 179 ? -16.469 125.438 27.625 1 31.03 179 GLU B N 1
ATOM 2883 C CA . GLU B 1 179 ? -16.188 126.25 26.438 1 31.03 179 GLU B CA 1
ATOM 2884 C C . GLU B 1 179 ? -17.438 127 25.984 1 31.03 179 GLU B C 1
ATOM 2886 O O . GLU B 1 179 ? -17.5 127.438 24.844 1 31.03 179 GLU B O 1
ATOM 2891 N N . GLU B 1 180 ? -18.484 127.5 26.484 1 28.94 180 GLU B N 1
ATOM 2892 C CA . GLU B 1 180 ? -19.297 128 25.391 1 28.94 180 GLU B CA 1
ATOM 2893 C C . GLU B 1 180 ? -18.562 129.125 24.688 1 28.94 180 GLU B C 1
ATOM 2895 O O . GLU B 1 180 ? -18.234 130.25 25.312 1 28.94 180 GLU B O 1
ATOM 2900 N N . GLN B 1 181 ? -17.5 129.125 23.672 1 22.64 181 GLN B N 1
ATOM 2901 C CA . GLN B 1 181 ? -17.875 129.875 22.531 1 22.64 181 GLN B CA 1
ATOM 2902 C C . GLN B 1 181 ? -19.094 129.375 21.797 1 22.64 181 GLN B C 1
ATOM 2904 O O . GLN B 1 181 ? -19.234 128.125 21.703 1 22.64 181 GLN B O 1
#